Protein AF-A0A963XAC0-F1 (afdb_monomer_lite)

Foldseek 3Di:
DDDDAAAEEAEQAVPDPCSVVQQVLVCVVCVVVVHHYYYHYDDDDPPDDDPVVVVVVSVVQSVLVVCVVVVNQEDEDADALLNQLLQLQVCVVVVHDLVSLLGDDQWDDDSRHIYGYPHHHPDPVNVVVVCVVVVHDHDDDPVCCDPVDSSVVSSVVQVVCVVVVSHSVSSSVSSNVSNVVVVVLVVVLVVQCVVAWDADPLATHGHVVSLVPDDPSSNVVNVVVRVVSSD

Structure (mmCIF, N/CA/C/O backbone):
data_AF-A0A963XAC0-F1
#
_entry.id   AF-A0A963XAC0-F1
#
loop_
_atom_site.group_PDB
_atom_site.id
_atom_site.type_symbol
_atom_site.label_atom_id
_atom_site.label_alt_id
_atom_site.label_comp_id
_atom_site.label_asym_id
_atom_site.label_entity_id
_atom_site.label_seq_id
_atom_site.pdbx_PDB_ins_code
_atom_site.Cartn_x
_atom_site.Cartn_y
_atom_site.Cartn_z
_atom_site.occupancy
_atom_site.B_iso_or_equiv
_atom_site.auth_seq_id
_atom_site.auth_comp_id
_atom_site.auth_asym_id
_atom_site.auth_atom_id
_atom_site.pdbx_PDB_model_num
ATOM 1 N N . THR A 1 1 ? -28.282 -13.600 0.048 1.00 46.09 1 THR A N 1
ATOM 2 C CA . THR A 1 1 ? -27.147 -13.158 0.885 1.00 46.09 1 THR A CA 1
ATOM 3 C C . THR A 1 1 ? -26.056 -14.203 0.761 1.00 46.09 1 THR A C 1
ATOM 5 O O . THR A 1 1 ? -26.216 -15.288 1.287 1.00 46.09 1 THR A O 1
ATOM 8 N N . GLY A 1 2 ? -25.030 -13.949 -0.051 1.00 63.09 2 GLY A N 1
ATOM 9 C CA . GLY A 1 2 ? -24.007 -14.949 -0.410 1.00 63.09 2 GLY A CA 1
ATOM 10 C C . GLY A 1 2 ? -22.614 -14.334 -0.510 1.00 63.09 2 GLY A C 1
ATOM 11 O O . GLY A 1 2 ? -21.857 -14.662 -1.416 1.00 63.09 2 GLY A O 1
ATOM 12 N N . GLY A 1 3 ? -22.335 -13.352 0.352 1.00 78.31 3 GLY A N 1
ATOM 13 C CA . GLY A 1 3 ? -20.995 -12.785 0.475 1.00 78.31 3 GLY A CA 1
ATOM 14 C C . GLY A 1 3 ? -20.059 -13.746 1.214 1.00 78.31 3 GLY A C 1
ATOM 15 O O . GLY A 1 3 ? -20.545 -14.677 1.854 1.00 78.31 3 GLY A O 1
ATOM 16 N N . PRO A 1 4 ? -18.738 -13.531 1.127 1.00 84.38 4 PRO A N 1
ATOM 17 C CA . PRO A 1 4 ? -17.777 -14.318 1.889 1.00 84.38 4 PRO A CA 1
ATOM 18 C C . PRO A 1 4 ? -17.989 -14.127 3.394 1.00 84.38 4 PRO A C 1
ATOM 20 O O . PRO A 1 4 ? -18.385 -13.042 3.833 1.00 84.38 4 PRO A O 1
ATOM 23 N N . ASP A 1 5 ? -17.670 -15.159 4.173 1.00 91.19 5 ASP A N 1
ATOM 24 C CA . ASP A 1 5 ? -17.606 -15.047 5.628 1.00 91.19 5 ASP A CA 1
ATOM 25 C C . ASP A 1 5 ? -16.562 -13.998 6.026 1.00 91.19 5 ASP A C 1
ATOM 27 O O . ASP A 1 5 ? -15.475 -13.911 5.446 1.00 91.19 5 ASP A O 1
ATOM 31 N N . LEU A 1 6 ? -16.908 -13.170 7.012 1.00 94.75 6 LEU A N 1
ATOM 32 C CA . LEU A 1 6 ? -16.061 -12.078 7.474 1.00 94.75 6 LEU A CA 1
ATOM 33 C C . LEU A 1 6 ? -15.467 -12.405 8.841 1.00 94.75 6 LEU A C 1
ATOM 35 O O . LEU A 1 6 ? -16.174 -12.790 9.771 1.00 94.75 6 LEU A O 1
ATOM 39 N N . ALA A 1 7 ? -14.168 -12.154 8.963 1.00 96.75 7 ALA A N 1
ATOM 40 C CA . ALA A 1 7 ? -13.436 -12.158 10.218 1.00 96.75 7 ALA A CA 1
ATOM 41 C C . ALA A 1 7 ? -12.591 -10.882 10.308 1.00 96.75 7 ALA A C 1
ATOM 43 O O . ALA A 1 7 ? -12.123 -10.354 9.295 1.00 96.75 7 ALA A O 1
ATOM 44 N N . ALA A 1 8 ? -12.396 -10.382 11.522 1.00 97.50 8 ALA A N 1
ATOM 45 C CA . ALA A 1 8 ? -11.636 -9.176 11.802 1.00 97.50 8 ALA A CA 1
ATOM 46 C C . ALA A 1 8 ? -10.456 -9.477 12.732 1.00 97.50 8 ALA A C 1
ATOM 48 O O . ALA A 1 8 ? -10.537 -10.320 13.624 1.00 97.50 8 ALA A O 1
ATOM 49 N N . VAL A 1 9 ? -9.363 -8.741 12.553 1.00 97.56 9 VAL A N 1
ATOM 50 C CA . VAL A 1 9 ? -8.180 -8.844 13.407 1.00 97.56 9 VAL A CA 1
ATOM 51 C C . VAL A 1 9 ? -7.703 -7.459 13.816 1.00 97.56 9 VAL A C 1
ATOM 53 O O . VAL A 1 9 ? -7.612 -6.552 12.987 1.00 97.56 9 VAL A O 1
ATOM 56 N N . THR A 1 10 ? -7.377 -7.302 15.095 1.00 96.44 10 THR A N 1
ATOM 57 C CA . THR A 1 10 ? -6.666 -6.131 15.617 1.00 96.44 10 THR A CA 1
ATOM 58 C C . THR A 1 10 ? -5.277 -6.561 16.053 1.00 96.44 10 THR A C 1
ATOM 60 O O . THR A 1 10 ? -5.136 -7.527 16.796 1.00 96.44 10 THR A O 1
ATOM 63 N N . VAL A 1 11 ? -4.251 -5.835 15.608 1.00 94.62 11 VAL A N 1
ATOM 64 C CA . VAL A 1 11 ? -2.894 -6.003 16.134 1.00 94.62 11 VAL A CA 1
ATOM 65 C C . VAL A 1 11 ? -2.674 -4.977 17.234 1.00 94.62 11 VAL A C 1
ATOM 67 O O . VAL A 1 11 ? -2.730 -3.780 16.961 1.00 94.62 11 VAL A O 1
ATOM 70 N N . ASP A 1 12 ? -2.437 -5.453 18.451 1.00 92.62 12 ASP A N 1
ATOM 71 C CA . ASP A 1 12 ? -2.027 -4.631 19.585 1.00 92.62 12 ASP A CA 1
ATOM 72 C C . ASP A 1 12 ? -0.499 -4.650 19.688 1.00 92.62 12 ASP A C 1
ATOM 74 O O . ASP A 1 12 ? 0.103 -5.672 20.023 1.00 92.62 12 ASP A O 1
ATOM 78 N N . HIS A 1 13 ? 0.134 -3.521 19.368 1.00 88.69 13 HIS A N 1
ATOM 79 C CA . HIS A 1 13 ? 1.587 -3.376 19.444 1.00 88.69 13 HIS A CA 1
ATOM 80 C C . HIS A 1 13 ? 2.114 -3.203 20.873 1.00 88.69 13 HIS A C 1
ATOM 82 O O . HIS A 1 13 ? 3.326 -3.209 21.058 1.00 88.69 13 HIS A O 1
ATOM 88 N N . GLY A 1 14 ? 1.245 -2.987 21.867 1.00 86.12 14 GLY A N 1
ATOM 89 C CA . GLY A 1 14 ? 1.648 -2.757 23.257 1.00 86.12 14 GLY A CA 1
ATOM 90 C C . GLY A 1 14 ? 2.432 -1.459 23.491 1.00 86.12 14 GLY A C 1
ATOM 91 O O . GLY A 1 14 ? 3.020 -1.289 24.554 1.00 86.12 14 GLY A O 1
ATOM 92 N N . LEU A 1 15 ? 2.460 -0.546 22.511 1.00 82.69 15 LEU A N 1
ATOM 93 C CA . LEU A 1 15 ? 3.249 0.694 22.562 1.00 82.69 15 LEU A CA 1
ATOM 94 C C . LEU A 1 15 ? 2.546 1.835 23.305 1.00 82.69 15 LEU A C 1
ATOM 96 O O . LEU A 1 15 ? 3.200 2.792 23.710 1.00 82.69 15 LEU A O 1
ATOM 100 N N . ARG A 1 16 ? 1.219 1.756 23.458 1.00 84.12 16 ARG A N 1
ATOM 101 C CA . ARG A 1 16 ? 0.400 2.762 24.143 1.00 84.12 16 ARG A CA 1
ATOM 102 C C . ARG A 1 16 ? -0.469 2.091 25.208 1.00 84.12 16 ARG A C 1
ATOM 104 O O . ARG A 1 16 ? -1.029 1.029 24.924 1.00 84.12 16 ARG A O 1
ATOM 111 N N . PRO A 1 17 ? -0.637 2.693 26.398 1.00 81.25 17 PRO A N 1
ATOM 112 C CA . PRO A 1 17 ? -1.507 2.136 27.433 1.00 81.25 17 PRO A CA 1
ATOM 113 C C . PRO A 1 17 ? -2.975 2.034 26.979 1.0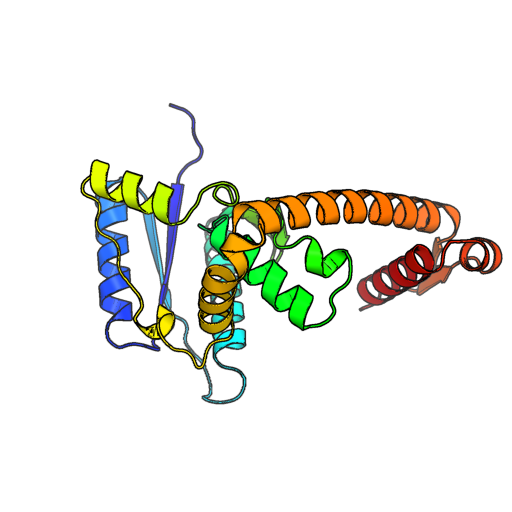0 81.25 17 PRO A C 1
ATOM 115 O O . PRO A 1 17 ? -3.691 1.127 27.403 1.00 81.25 17 PRO A O 1
ATOM 118 N N . GLU A 1 18 ? -3.421 2.906 26.071 1.00 85.50 18 GLU A N 1
ATOM 119 C CA . GLU A 1 18 ? -4.786 2.920 25.534 1.00 85.50 18 GLU A CA 1
ATOM 120 C C . GLU A 1 18 ? -5.049 1.816 24.496 1.00 85.50 18 GLU A C 1
ATOM 122 O O . GLU A 1 18 ? -6.207 1.449 24.281 1.00 85.50 18 GLU A O 1
ATOM 127 N N . ALA A 1 19 ? -4.003 1.244 23.880 1.00 85.69 19 ALA A N 1
ATOM 128 C CA . ALA A 1 19 ? -4.123 0.319 22.746 1.00 85.69 19 ALA A CA 1
ATOM 129 C C . ALA A 1 19 ? -4.980 -0.915 23.075 1.00 85.69 19 ALA A C 1
ATOM 131 O O . ALA A 1 19 ? -5.851 -1.312 22.296 1.00 85.69 19 ALA A O 1
ATOM 132 N N . ALA A 1 20 ? -4.814 -1.467 24.279 1.00 87.25 20 ALA A N 1
ATOM 133 C CA . ALA A 1 20 ? -5.610 -2.599 24.740 1.00 87.25 20 ALA A CA 1
ATOM 134 C C . ALA A 1 20 ? -7.101 -2.239 24.899 1.00 87.25 20 ALA A C 1
ATOM 136 O O . ALA A 1 20 ? -7.976 -3.080 24.684 1.00 87.25 20 ALA A O 1
ATOM 137 N N . GLY A 1 21 ? -7.406 -0.996 25.289 1.00 89.06 21 GLY A N 1
ATOM 138 C CA . GLY A 1 21 ? -8.774 -0.479 25.363 1.00 89.06 21 GLY A CA 1
ATOM 139 C C . GLY A 1 21 ? -9.399 -0.329 23.978 1.00 89.06 21 GLY A C 1
ATOM 140 O O . GLY A 1 21 ? -10.493 -0.841 23.747 1.00 89.06 21 GLY A O 1
ATOM 141 N N . GLU A 1 22 ? -8.667 0.281 23.044 1.00 90.88 22 GLU A N 1
ATOM 142 C CA . GLU A 1 22 ? -9.084 0.444 21.645 1.00 90.88 22 GLU A CA 1
ATOM 143 C C . GLU A 1 22 ? -9.375 -0.917 20.985 1.00 90.88 22 GLU A C 1
ATOM 145 O O . GLU A 1 22 ? -10.420 -1.097 20.355 1.00 90.88 22 GLU A O 1
ATOM 150 N N . ALA A 1 23 ? -8.514 -1.919 21.199 1.00 91.69 23 ALA A N 1
ATOM 151 C CA . ALA A 1 23 ? -8.710 -3.269 20.671 1.00 91.69 23 ALA A CA 1
ATOM 152 C C . ALA A 1 23 ? -9.985 -3.945 21.211 1.00 91.69 23 ALA A C 1
ATOM 154 O O . ALA A 1 23 ? -10.709 -4.595 20.451 1.00 91.69 23 ALA A O 1
ATOM 155 N N . ARG A 1 24 ? -10.308 -3.751 22.499 1.00 91.69 24 ARG A N 1
ATOM 156 C CA . ARG A 1 24 ? -11.562 -4.248 23.097 1.00 91.69 24 ARG A CA 1
ATOM 157 C C . ARG A 1 24 ? -12.795 -3.540 22.535 1.00 91.69 24 ARG A C 1
ATOM 159 O O . ARG A 1 24 ? -13.814 -4.193 22.315 1.00 91.69 24 ARG A O 1
ATOM 166 N N . SER A 1 25 ? -12.716 -2.239 22.263 1.00 92.38 25 SER A N 1
ATOM 167 C CA . SER A 1 25 ? -13.809 -1.501 21.615 1.00 92.38 25 SER A CA 1
ATOM 168 C C . SER A 1 25 ? -14.095 -2.024 20.204 1.00 92.38 25 SER A C 1
ATOM 170 O O . SER A 1 25 ? -15.262 -2.168 19.834 1.00 92.38 25 SER A O 1
ATOM 172 N N . VAL A 1 26 ? -13.057 -2.382 19.438 1.00 94.12 26 VAL A N 1
ATOM 173 C CA . VAL A 1 26 ? -13.220 -3.035 18.127 1.00 94.12 26 VAL A CA 1
ATOM 174 C C . VAL A 1 26 ? -13.870 -4.411 18.275 1.00 94.12 26 VAL A C 1
ATOM 176 O O . VAL A 1 26 ? -14.819 -4.704 17.551 1.00 94.12 26 VAL A O 1
ATOM 179 N N . ALA A 1 27 ? -13.441 -5.221 19.248 1.00 94.88 27 ALA A N 1
ATOM 180 C CA . ALA A 1 27 ? -14.052 -6.525 19.519 1.00 94.88 27 ALA A CA 1
ATOM 181 C C . ALA A 1 27 ? -15.561 -6.408 19.810 1.00 94.88 27 ALA A C 1
ATOM 183 O O . ALA A 1 27 ? -16.369 -7.153 19.253 1.00 94.88 27 ALA A O 1
ATOM 184 N N . ALA A 1 28 ? -15.960 -5.423 20.624 1.00 94.62 28 ALA A N 1
ATOM 185 C CA . ALA A 1 28 ? -17.365 -5.154 20.929 1.00 94.62 28 ALA A CA 1
ATOM 186 C C . ALA A 1 28 ? -18.169 -4.705 19.692 1.00 94.62 28 ALA A C 1
ATOM 188 O O . ALA A 1 28 ? -19.328 -5.097 19.525 1.00 94.62 28 ALA A O 1
ATOM 189 N N . LEU A 1 29 ? -17.567 -3.908 18.801 1.00 94.50 29 LEU A N 1
ATOM 190 C CA . LEU A 1 29 ? -18.187 -3.525 17.530 1.00 94.50 29 LEU A CA 1
ATOM 191 C C . LEU A 1 29 ? -18.368 -4.737 16.604 1.00 94.50 29 LEU A C 1
ATOM 193 O O . LEU A 1 29 ? -19.451 -4.916 16.051 1.00 94.50 29 LEU A O 1
ATOM 197 N N . CYS A 1 30 ? -17.348 -5.585 16.463 1.00 95.81 30 CYS A N 1
ATOM 198 C CA . CYS A 1 30 ? -17.422 -6.811 15.667 1.00 95.81 30 CYS A CA 1
ATOM 199 C C . CYS A 1 30 ? -18.514 -7.759 16.182 1.00 95.81 30 CYS A C 1
ATOM 201 O O . CYS A 1 30 ? -19.327 -8.227 15.386 1.00 95.81 30 CYS A O 1
ATOM 203 N N . ALA A 1 31 ? -18.616 -7.948 17.503 1.00 95.56 31 ALA A N 1
ATOM 204 C CA . ALA A 1 31 ? -19.670 -8.756 18.117 1.00 95.56 31 ALA A CA 1
ATOM 205 C C . ALA A 1 31 ? -21.079 -8.236 17.777 1.00 95.56 31 ALA A C 1
ATOM 207 O O . ALA A 1 31 ? -21.948 -9.013 17.386 1.00 95.56 31 ALA A O 1
ATOM 208 N N . ARG A 1 32 ? -21.296 -6.914 17.835 1.00 94.25 32 ARG A N 1
ATOM 209 C CA . ARG A 1 32 ? -22.566 -6.282 17.421 1.00 94.25 32 ARG A CA 1
ATOM 210 C C . ARG A 1 32 ? -22.895 -6.478 15.940 1.00 94.25 32 ARG A C 1
ATOM 212 O O . ARG A 1 32 ? -24.065 -6.441 15.576 1.00 94.25 32 ARG A O 1
ATOM 219 N N . LEU A 1 33 ? -21.879 -6.624 15.093 1.00 93.31 33 LEU A N 1
ATOM 220 C CA . LEU A 1 33 ? -22.022 -6.831 13.651 1.00 93.31 33 LEU A CA 1
ATOM 221 C C . LEU A 1 33 ? -22.085 -8.318 13.263 1.00 93.31 33 LEU A C 1
ATOM 223 O O . LEU A 1 33 ? -22.224 -8.615 12.080 1.00 93.31 33 LEU A O 1
ATOM 227 N N . GLY A 1 34 ? -21.975 -9.242 14.225 1.00 95.06 34 GLY A N 1
ATOM 228 C CA . GLY A 1 34 ? -21.922 -10.680 13.954 1.00 95.06 34 GLY A CA 1
ATOM 229 C C . GLY A 1 34 ? -20.632 -11.128 13.257 1.00 95.06 34 GLY A C 1
ATOM 230 O O . GLY A 1 34 ? -20.638 -12.133 12.555 1.00 95.06 34 GLY A O 1
ATOM 231 N N . VAL A 1 35 ? -19.537 -10.379 13.419 1.00 96.19 35 VAL A N 1
ATOM 232 C CA . VAL A 1 35 ? -18.228 -10.660 12.810 1.00 96.19 35 VAL A CA 1
ATOM 233 C C . VAL A 1 35 ? -17.292 -11.223 13.876 1.00 96.19 35 VAL A C 1
ATOM 235 O O . VAL A 1 35 ? -17.148 -10.634 14.949 1.00 96.19 35 VAL A O 1
ATOM 238 N N . SER A 1 36 ? -16.632 -12.348 13.589 1.00 95.88 36 SER A N 1
ATOM 239 C CA . SER A 1 36 ? -15.622 -12.906 14.493 1.00 95.88 36 SER A CA 1
ATOM 240 C C . SER A 1 36 ? -14.413 -11.972 14.580 1.00 95.88 36 SER A C 1
ATOM 242 O O . SER A 1 36 ? -14.017 -11.352 13.592 1.00 95.88 36 SER A O 1
ATOM 244 N N . HIS A 1 37 ? -13.825 -11.834 15.770 1.00 97.69 37 HIS A N 1
ATOM 245 C CA . HIS A 1 37 ? -12.699 -10.929 15.996 1.00 97.69 37 HIS A CA 1
ATOM 246 C C . HIS A 1 37 ? -11.575 -11.610 16.770 1.00 97.69 37 HIS A C 1
ATOM 248 O O . HIS A 1 37 ? -11.822 -12.386 17.690 1.00 97.69 37 HIS A O 1
ATOM 254 N N . THR A 1 38 ? -10.334 -11.322 16.390 1.00 97.69 38 THR A N 1
ATOM 255 C CA . THR A 1 38 ? -9.133 -11.785 17.089 1.00 97.69 38 THR A CA 1
ATOM 256 C C . THR A 1 38 ? -8.224 -10.605 17.401 1.00 97.69 38 THR A C 1
ATOM 258 O O . THR A 1 38 ? -7.994 -9.740 16.557 1.00 97.69 38 THR A O 1
ATOM 261 N N . ILE A 1 39 ? -7.666 -10.580 18.610 1.00 96.75 39 ILE A N 1
ATOM 262 C CA . ILE A 1 39 ? -6.609 -9.638 18.981 1.00 96.75 39 ILE A CA 1
ATOM 263 C C . ILE A 1 39 ? -5.282 -10.391 18.934 1.00 96.75 39 ILE A C 1
ATOM 265 O O . ILE A 1 39 ? -5.084 -11.349 19.678 1.00 96.75 39 ILE A O 1
ATOM 269 N N . CYS A 1 40 ? -4.375 -9.957 18.065 1.00 95.38 40 CYS A N 1
ATOM 270 C CA . CYS A 1 40 ? -3.007 -10.453 18.004 1.00 95.38 40 CYS A CA 1
ATOM 271 C C . CYS A 1 40 ? -2.091 -9.457 18.706 1.00 95.38 40 CYS A C 1
ATOM 273 O O . CYS A 1 40 ? -2.025 -8.293 18.311 1.00 95.38 40 CYS A O 1
ATOM 275 N N . ARG A 1 41 ? -1.364 -9.904 19.726 1.00 92.94 41 ARG A N 1
ATOM 276 C CA . ARG A 1 41 ? -0.400 -9.061 20.427 1.00 92.94 41 ARG A CA 1
ATOM 277 C C . ARG A 1 41 ? 0.966 -9.159 19.757 1.00 92.94 41 ARG A C 1
ATOM 279 O O . ARG A 1 41 ? 1.387 -10.245 19.360 1.00 92.94 41 ARG A O 1
ATOM 286 N N . TRP A 1 42 ? 1.640 -8.026 19.602 1.00 91.62 42 TRP A N 1
ATOM 287 C CA . TRP A 1 42 ? 3.050 -8.020 19.246 1.00 91.62 42 TRP A CA 1
ATOM 288 C C . TRP A 1 42 ? 3.889 -8.110 20.513 1.00 91.62 42 TRP A C 1
ATOM 290 O O . TRP A 1 42 ? 3.979 -7.156 21.281 1.00 91.62 42 TRP A O 1
ATOM 300 N N . ASP A 1 43 ? 4.514 -9.265 20.693 1.00 84.38 43 ASP A N 1
ATOM 301 C CA . ASP A 1 43 ? 5.509 -9.490 21.729 1.00 84.38 43 ASP A CA 1
ATOM 302 C C . ASP A 1 43 ? 6.904 -9.527 21.077 1.00 84.38 43 ASP A C 1
ATOM 304 O O . ASP A 1 43 ? 7.064 -10.019 19.956 1.00 84.38 43 ASP A O 1
ATOM 308 N N . GLY A 1 44 ? 7.922 -8.998 21.763 1.00 72.06 44 GLY A N 1
ATOM 309 C CA . GLY A 1 44 ? 9.322 -9.194 21.363 1.00 72.06 44 GLY A CA 1
ATOM 310 C C . GLY A 1 44 ? 9.989 -8.069 20.568 1.00 72.06 44 GLY A C 1
ATOM 311 O O . GLY A 1 44 ? 10.903 -8.351 19.797 1.00 72.06 44 GLY A O 1
ATOM 312 N N . TRP A 1 45 ? 9.593 -6.803 20.748 1.00 80.88 45 TRP A N 1
ATOM 313 C CA . TRP A 1 45 ? 10.499 -5.708 20.379 1.00 80.88 45 TRP A CA 1
ATOM 314 C C . TRP A 1 45 ? 11.620 -5.595 21.420 1.00 80.88 45 TRP A C 1
ATOM 316 O O . TRP A 1 45 ? 11.347 -5.454 22.610 1.00 80.88 45 TRP A O 1
ATOM 326 N N . ASP A 1 46 ? 12.874 -5.652 20.973 1.00 80.00 46 ASP A N 1
ATOM 327 C CA . ASP A 1 46 ? 14.068 -5.612 21.832 1.00 80.00 46 ASP A CA 1
ATOM 328 C C . ASP A 1 46 ? 14.516 -4.186 22.209 1.00 80.00 46 ASP A C 1
ATOM 330 O O . ASP A 1 46 ? 15.547 -4.000 22.854 1.00 80.00 46 ASP A O 1
ATOM 334 N N . GLY A 1 47 ? 13.745 -3.169 21.810 1.00 79.19 47 GLY A N 1
ATOM 335 C CA . GLY A 1 47 ? 14.056 -1.761 22.052 1.00 79.19 47 GLY A CA 1
ATOM 336 C C . GLY A 1 47 ? 15.045 -1.150 21.055 1.00 79.19 47 GLY A C 1
ATOM 337 O O . GLY A 1 47 ? 15.352 0.038 21.156 1.00 79.19 47 GLY A O 1
ATOM 338 N N . THR A 1 48 ? 15.542 -1.914 20.080 1.00 80.69 48 THR A N 1
ATOM 339 C CA . THR A 1 48 ? 16.540 -1.448 19.110 1.00 80.69 48 THR A CA 1
ATOM 340 C C . THR A 1 48 ? 15.932 -1.228 17.725 1.00 80.69 48 THR A C 1
ATOM 342 O O . THR A 1 48 ? 14.853 -1.729 17.414 1.00 80.69 48 THR A O 1
ATOM 345 N N . GLY A 1 49 ? 16.610 -0.454 16.870 1.00 83.31 49 GLY A N 1
ATOM 346 C CA . GLY A 1 49 ? 16.250 -0.267 15.460 1.00 83.31 49 GLY A CA 1
ATOM 347 C C . GLY A 1 49 ? 15.089 0.700 15.181 1.00 83.31 49 GLY A C 1
ATOM 348 O O . GLY A 1 49 ? 14.624 1.448 16.036 1.00 83.31 49 GLY A O 1
ATOM 349 N N . ASN A 1 50 ? 14.622 0.707 13.927 1.00 85.56 50 ASN A N 1
ATOM 350 C CA . ASN A 1 50 ? 13.532 1.581 13.482 1.00 85.56 50 ASN A CA 1
ATOM 351 C C . ASN A 1 50 ? 12.178 1.002 13.923 1.00 85.56 50 ASN A C 1
ATOM 353 O O . ASN A 1 50 ? 11.610 0.147 13.237 1.00 85.56 50 ASN A O 1
ATOM 357 N N . LEU A 1 51 ? 11.685 1.458 15.078 1.00 86.50 51 LEU A N 1
ATOM 358 C CA . LEU A 1 51 ? 10.423 1.006 15.670 1.00 86.50 51 LEU A CA 1
ATOM 359 C C . LEU A 1 51 ? 9.240 1.062 14.676 1.00 86.50 51 LEU A C 1
ATOM 361 O O . LEU A 1 51 ? 8.560 0.047 14.534 1.00 86.50 51 LEU A O 1
ATOM 365 N N . PRO A 1 52 ? 9.004 2.155 13.921 1.00 84.25 52 PRO A N 1
ATOM 366 C CA . PRO A 1 52 ? 7.935 2.192 12.920 1.00 84.25 52 PRO A CA 1
ATOM 367 C C . PRO A 1 52 ? 8.020 1.104 11.841 1.00 84.25 52 PRO A C 1
ATOM 369 O O . PRO A 1 52 ? 7.001 0.494 11.499 1.00 84.25 52 PRO A O 1
ATOM 372 N N . ASP A 1 53 ? 9.211 0.830 11.295 1.00 85.56 53 ASP A N 1
ATOM 373 C CA . ASP A 1 53 ? 9.368 -0.237 10.297 1.00 85.56 53 ASP A CA 1
ATOM 374 C C . ASP A 1 53 ? 9.151 -1.624 10.917 1.00 85.56 53 ASP A C 1
ATOM 376 O O . ASP A 1 53 ? 8.478 -2.470 10.321 1.00 85.56 53 ASP A O 1
ATOM 380 N N . GLN A 1 54 ? 9.646 -1.842 12.137 1.00 89.38 54 GLN A N 1
ATOM 381 C CA . GLN A 1 54 ? 9.454 -3.097 12.864 1.00 89.38 54 GLN A CA 1
ATOM 382 C C . GLN A 1 54 ? 7.992 -3.344 13.224 1.00 89.38 54 GLN A C 1
ATOM 384 O O . GLN A 1 54 ? 7.461 -4.399 12.885 1.00 89.38 54 GLN A O 1
ATOM 389 N N . ALA A 1 55 ? 7.300 -2.354 13.789 1.00 88.94 55 ALA A N 1
ATOM 390 C CA . ALA A 1 55 ? 5.873 -2.426 14.087 1.00 88.94 55 ALA A CA 1
ATOM 391 C C . ALA A 1 55 ? 5.048 -2.716 12.820 1.00 88.94 55 ALA A C 1
ATOM 393 O O . ALA A 1 55 ? 4.094 -3.505 12.836 1.00 88.94 55 ALA A O 1
ATOM 394 N N . ARG A 1 56 ? 5.438 -2.129 11.678 1.00 89.69 56 ARG A N 1
ATOM 395 C CA . ARG A 1 56 ? 4.810 -2.396 10.378 1.00 89.69 56 ARG A CA 1
ATOM 396 C C . ARG A 1 56 ? 5.015 -3.843 9.925 1.00 89.69 56 ARG A C 1
ATOM 398 O O . ARG A 1 56 ? 4.051 -4.442 9.441 1.00 89.69 56 ARG A O 1
ATOM 405 N N . ARG A 1 57 ? 6.230 -4.390 10.044 1.00 91.38 57 ARG A N 1
ATOM 406 C CA . ARG A 1 57 ? 6.548 -5.789 9.694 1.00 91.38 57 ARG A CA 1
ATOM 407 C C . ARG A 1 57 ? 5.850 -6.771 10.627 1.00 91.38 57 ARG A C 1
ATOM 409 O O . ARG A 1 57 ? 5.182 -7.677 10.140 1.00 91.38 57 ARG A O 1
ATOM 416 N N . ALA A 1 58 ? 5.921 -6.535 11.934 1.00 93.00 58 ALA A N 1
ATOM 417 C CA . ALA A 1 58 ? 5.242 -7.326 12.951 1.00 93.00 58 ALA A CA 1
ATOM 418 C C . ALA A 1 58 ? 3.739 -7.411 12.680 1.00 93.00 58 ALA A C 1
ATOM 420 O O . ALA A 1 58 ? 3.190 -8.505 12.608 1.00 93.00 58 ALA A O 1
ATOM 421 N N . ARG A 1 59 ? 3.087 -6.275 12.392 1.00 94.62 59 ARG A N 1
ATOM 422 C CA . ARG A 1 59 ? 1.668 -6.250 12.010 1.00 94.62 59 ARG A CA 1
ATOM 423 C C . ARG A 1 59 ? 1.374 -7.128 10.793 1.00 94.62 59 ARG A C 1
ATOM 425 O O . ARG A 1 59 ? 0.394 -7.861 10.805 1.00 94.62 59 ARG A O 1
ATOM 432 N N . GLN A 1 60 ? 2.189 -7.043 9.740 1.00 94.88 60 GLN A N 1
ATOM 433 C CA . GLN A 1 60 ? 1.981 -7.844 8.527 1.00 94.88 60 GLN A CA 1
ATOM 434 C C . GLN A 1 60 ? 2.150 -9.341 8.802 1.00 94.88 60 GLN A C 1
ATOM 436 O O . GLN A 1 60 ? 1.319 -10.126 8.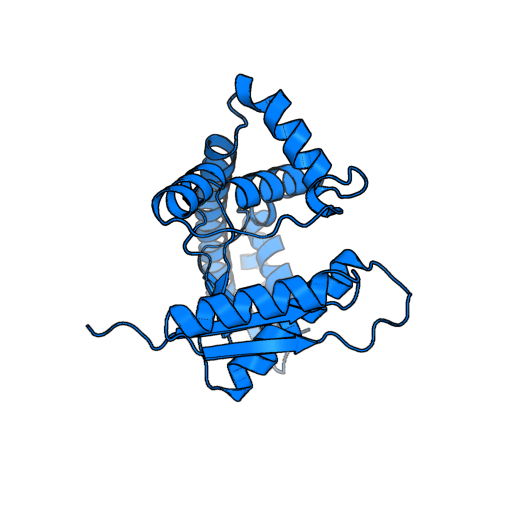354 1.00 94.88 60 GLN A O 1
ATOM 441 N N . ASN A 1 61 ? 3.169 -9.718 9.574 1.00 95.69 61 ASN A N 1
ATOM 442 C CA . ASN A 1 61 ? 3.438 -11.109 9.930 1.00 95.69 61 ASN A CA 1
ATOM 443 C C . ASN A 1 61 ? 2.359 -11.692 10.851 1.00 95.69 61 ASN A C 1
ATOM 445 O O . ASN A 1 61 ? 1.892 -12.796 10.599 1.00 95.69 61 ASN A O 1
ATOM 449 N N . LEU A 1 62 ? 1.919 -10.947 11.870 1.00 96.94 62 LEU A N 1
ATOM 450 C CA . LEU A 1 62 ? 0.852 -11.378 12.779 1.00 96.94 62 LEU A CA 1
ATOM 451 C C . LEU A 1 62 ? -0.468 -11.589 12.035 1.00 96.94 62 LEU A C 1
ATOM 453 O O . LEU A 1 62 ? -1.111 -12.620 12.206 1.00 96.94 62 LEU A O 1
ATOM 457 N N . ILE A 1 63 ? -0.843 -10.649 11.161 1.00 97.69 63 ILE A N 1
ATOM 458 C CA . ILE A 1 63 ? -2.050 -10.774 10.336 1.00 97.69 63 ILE A CA 1
ATOM 459 C C . ILE A 1 63 ? -1.935 -11.958 9.369 1.00 97.69 63 ILE A C 1
ATOM 461 O O . ILE A 1 63 ? -2.899 -12.700 9.216 1.00 97.69 63 ILE A O 1
ATOM 465 N N . ALA A 1 64 ? -0.780 -12.154 8.726 1.00 97.25 64 ALA A N 1
ATOM 466 C CA . ALA A 1 64 ? -0.576 -13.277 7.813 1.00 97.25 64 ALA A CA 1
ATOM 467 C C . ALA A 1 64 ? -0.624 -14.630 8.541 1.00 97.25 64 ALA A C 1
ATOM 469 O O . ALA A 1 64 ? -1.275 -15.554 8.063 1.00 97.25 64 ALA A O 1
ATOM 470 N N . GLY A 1 65 ? 0.002 -14.735 9.718 1.00 97.25 65 GLY A N 1
ATOM 471 C CA . GLY A 1 65 ? -0.053 -15.934 10.556 1.00 97.25 65 GLY A CA 1
ATOM 472 C C . GLY A 1 65 ? -1.472 -16.243 11.034 1.00 97.25 65 GLY A C 1
ATOM 473 O O . GLY A 1 65 ? -1.923 -17.380 10.920 1.00 97.25 65 GLY A O 1
ATOM 474 N N . TRP A 1 66 ? -2.207 -15.222 11.487 1.00 97.75 66 TRP A N 1
ATOM 475 C CA . TRP A 1 66 ? -3.623 -15.339 11.844 1.00 97.75 66 TRP A CA 1
ATOM 476 C C . TRP A 1 66 ? -4.480 -15.809 10.662 1.00 97.75 66 TRP A C 1
ATOM 478 O O . TRP A 1 66 ? -5.237 -16.768 10.794 1.00 97.75 66 TRP A O 1
ATOM 488 N N . ALA A 1 67 ? -4.319 -15.182 9.493 1.00 97.25 67 ALA A N 1
ATOM 489 C CA . ALA A 1 67 ? -5.057 -15.544 8.289 1.00 97.25 67 ALA A CA 1
ATOM 490 C C . ALA A 1 67 ? -4.758 -16.990 7.864 1.00 97.25 67 ALA A C 1
ATOM 492 O O . ALA A 1 67 ? -5.683 -17.764 7.625 1.00 97.25 67 ALA A O 1
ATOM 493 N N . SER A 1 68 ? -3.481 -17.384 7.855 1.00 96.50 68 SER A N 1
ATOM 494 C CA . SER A 1 68 ? -3.062 -18.751 7.536 1.00 96.50 68 SER A CA 1
ATOM 495 C C . SER A 1 68 ? -3.641 -19.779 8.510 1.00 96.50 68 SER A C 1
ATOM 497 O O . SER A 1 68 ? -4.094 -20.830 8.067 1.00 96.50 68 SER A O 1
ATOM 499 N N . GLY A 1 69 ? -3.652 -19.489 9.815 1.00 96.56 69 GLY A N 1
ATOM 500 C CA . GLY A 1 69 ? -4.200 -20.390 10.836 1.00 96.56 69 GLY A CA 1
ATOM 501 C C . GLY A 1 69 ? -5.705 -20.639 10.699 1.00 96.56 69 GLY A C 1
ATOM 502 O O . GLY A 1 69 ? -6.195 -21.671 11.148 1.00 96.56 69 GLY A O 1
ATOM 503 N N . LEU A 1 70 ? -6.428 -19.724 10.047 1.00 95.69 70 LEU A N 1
ATOM 504 C CA . LEU A 1 70 ? -7.865 -19.823 9.781 1.00 95.69 70 LEU A CA 1
ATOM 505 C C . LEU A 1 70 ? -8.199 -20.205 8.328 1.00 95.69 70 LEU A C 1
ATOM 507 O O . LEU A 1 70 ? -9.371 -20.241 7.965 1.00 95.69 70 LEU A O 1
ATOM 511 N N . GLY A 1 71 ? -7.197 -20.459 7.478 1.00 95.19 71 GLY A N 1
ATOM 512 C CA . GLY A 1 71 ? -7.413 -20.734 6.052 1.00 95.19 71 GLY A CA 1
ATOM 513 C C . GLY A 1 71 ? -7.950 -19.536 5.252 1.00 95.19 71 GLY A C 1
ATOM 514 O O . GLY A 1 71 ? -8.565 -19.715 4.202 1.00 95.19 71 GLY A O 1
ATOM 515 N N . ILE A 1 72 ? -7.738 -18.307 5.731 1.00 96.12 72 ILE A N 1
ATOM 516 C CA . ILE A 1 72 ? -8.187 -17.073 5.077 1.00 96.12 72 ILE A CA 1
ATOM 517 C C . ILE A 1 72 ? -7.215 -16.709 3.948 1.00 96.12 72 ILE A C 1
ATOM 519 O O . ILE A 1 72 ? -6.057 -16.371 4.187 1.00 96.12 72 ILE A O 1
ATOM 523 N N . GLY A 1 73 ? -7.704 -16.718 2.705 1.00 95.25 73 GLY A N 1
ATOM 524 C CA . GLY A 1 73 ? -6.889 -16.405 1.524 1.00 95.25 73 GLY A CA 1
ATOM 525 C C . GLY A 1 73 ? -6.670 -14.910 1.253 1.00 95.25 73 GLY A C 1
ATOM 526 O O . GLY A 1 73 ? -5.750 -14.553 0.516 1.00 95.25 73 GLY A O 1
ATOM 527 N N . ALA A 1 74 ? -7.492 -14.023 1.828 1.00 96.88 74 ALA A N 1
ATOM 528 C CA . ALA A 1 74 ? -7.440 -12.589 1.545 1.00 96.88 74 ALA A CA 1
ATOM 529 C C . ALA A 1 74 ? -7.712 -11.714 2.776 1.00 96.88 74 ALA A C 1
ATOM 531 O O . ALA A 1 74 ? -8.618 -11.980 3.560 1.00 96.88 74 ALA A O 1
ATOM 532 N N . VAL A 1 75 ? -6.966 -10.615 2.892 1.00 97.62 75 VAL A N 1
ATOM 533 C CA . VAL A 1 75 ? -7.108 -9.607 3.948 1.00 97.62 75 VAL A CA 1
ATOM 534 C C . VAL A 1 75 ? -7.332 -8.235 3.326 1.00 97.62 75 VAL A C 1
ATOM 536 O O . VAL A 1 75 ? -6.510 -7.750 2.546 1.00 97.62 75 VAL A O 1
ATOM 539 N N . ALA A 1 76 ? -8.422 -7.571 3.709 1.00 97.56 76 ALA A N 1
ATOM 540 C CA . ALA A 1 76 ? -8.709 -6.199 3.306 1.00 97.56 76 ALA A CA 1
ATOM 541 C C . ALA A 1 76 ? -8.146 -5.187 4.314 1.00 97.56 76 ALA A C 1
ATOM 543 O O . ALA A 1 76 ? -8.384 -5.280 5.515 1.00 97.56 76 ALA A O 1
ATOM 544 N N . LEU A 1 77 ? -7.420 -4.188 3.813 1.00 96.06 77 LEU A N 1
ATOM 545 C CA . LEU A 1 77 ? -6.903 -3.062 4.586 1.00 96.06 77 LEU A CA 1
ATOM 546 C C . LEU A 1 77 ? -7.632 -1.774 4.197 1.00 96.06 77 LEU A C 1
ATOM 548 O O . LEU A 1 77 ? -7.841 -1.502 3.013 1.00 96.06 77 LEU A O 1
ATOM 552 N N . ALA A 1 78 ? -7.933 -0.941 5.190 1.00 94.19 78 ALA A N 1
ATOM 553 C CA . ALA A 1 78 ? -8.658 0.317 5.021 1.00 94.19 78 ALA A CA 1
ATOM 554 C C . ALA A 1 78 ? -7.771 1.484 4.532 1.00 94.19 78 ALA A C 1
ATOM 556 O O . ALA A 1 78 ? -7.895 2.603 5.015 1.00 94.19 78 ALA A O 1
ATOM 557 N N . HIS A 1 79 ? -6.851 1.22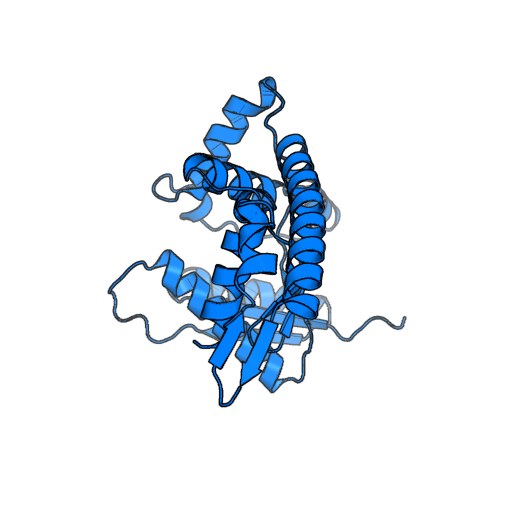9 3.593 1.00 95.62 79 HIS A N 1
ATOM 558 C CA . HIS A 1 79 ? -6.071 2.304 2.972 1.00 95.62 79 HIS A CA 1
ATOM 559 C C . HIS A 1 79 ? -6.956 3.141 2.047 1.00 95.62 79 HIS A C 1
ATOM 561 O O . HIS A 1 79 ? -7.686 2.584 1.225 1.00 95.62 79 HIS A O 1
ATOM 567 N N . THR A 1 80 ? -6.827 4.457 2.163 1.00 95.75 80 THR A N 1
ATOM 568 C CA . THR A 1 80 ? -7.646 5.468 1.483 1.00 95.75 80 THR A CA 1
ATOM 569 C C . THR A 1 80 ? -6.906 6.158 0.337 1.00 95.75 80 THR A C 1
ATOM 571 O O . THR A 1 80 ? -5.700 5.967 0.141 1.00 95.75 80 THR A O 1
ATOM 574 N N . ARG A 1 81 ? -7.630 7.002 -0.405 1.00 96.06 81 ARG A N 1
ATOM 575 C CA . ARG A 1 81 ? -7.076 7.936 -1.395 1.00 96.06 81 ARG A CA 1
ATOM 576 C C . ARG A 1 81 ? -6.040 8.875 -0.769 1.00 96.06 81 ARG A C 1
ATOM 578 O O . ARG A 1 81 ? -4.989 9.111 -1.358 1.00 96.06 81 ARG A O 1
ATOM 585 N N . ASP A 1 82 ? -6.285 9.336 0.455 1.00 94.44 82 ASP A N 1
ATOM 586 C CA . ASP A 1 82 ? -5.353 10.159 1.230 1.00 94.44 82 ASP A CA 1
ATOM 587 C C . ASP A 1 82 ? -4.041 9.412 1.523 1.00 94.44 82 ASP A C 1
ATOM 589 O O . ASP A 1 82 ? -2.957 9.942 1.287 1.00 94.44 82 ASP A O 1
ATOM 593 N N . ASP A 1 83 ? -4.114 8.145 1.953 1.00 94.25 83 ASP A N 1
ATOM 594 C CA . ASP A 1 83 ? -2.916 7.321 2.186 1.00 94.25 83 ASP A CA 1
ATOM 595 C C . ASP A 1 83 ? -2.104 7.104 0.899 1.00 94.25 83 ASP A C 1
ATOM 597 O O . ASP A 1 83 ? -0.871 6.993 0.933 1.00 94.25 83 ASP A O 1
ATOM 601 N N . GLN A 1 84 ? -2.790 7.019 -0.246 1.00 95.69 84 GLN A N 1
ATOM 602 C CA . GLN A 1 84 ? -2.149 6.916 -1.552 1.00 95.69 84 GLN A CA 1
ATOM 603 C C . GLN A 1 84 ? -1.360 8.186 -1.868 1.00 95.69 84 GLN A C 1
ATOM 605 O O . GLN A 1 84 ? -0.188 8.093 -2.230 1.00 95.69 84 GLN A O 1
ATOM 610 N N . ALA A 1 85 ? -1.969 9.354 -1.675 1.00 95.06 85 ALA A N 1
ATOM 611 C CA . ALA A 1 85 ? -1.327 10.643 -1.889 1.00 95.06 85 ALA A CA 1
ATOM 612 C C . ALA A 1 85 ? -0.118 10.852 -0.965 1.00 95.06 85 ALA A C 1
ATOM 614 O O . ALA A 1 85 ? 0.963 11.199 -1.444 1.00 95.06 85 ALA A O 1
ATOM 615 N N . GLU A 1 86 ? -0.255 10.533 0.329 1.00 94.31 86 GLU A N 1
ATOM 616 C CA . GLU A 1 86 ? 0.853 10.534 1.296 1.00 94.31 86 GLU A CA 1
ATOM 617 C C . GLU A 1 86 ? 2.011 9.645 0.805 1.00 94.31 86 GLU A C 1
ATOM 619 O O . GLU A 1 86 ? 3.177 10.045 0.816 1.00 94.31 86 GLU A O 1
ATOM 624 N N . THR A 1 87 ? 1.694 8.437 0.325 1.00 93.81 87 THR A N 1
ATOM 625 C CA . THR A 1 87 ? 2.693 7.482 -0.177 1.00 93.81 87 THR A CA 1
ATOM 626 C C . THR A 1 87 ? 3.403 7.999 -1.426 1.00 93.81 87 THR A C 1
ATOM 628 O O . THR A 1 87 ? 4.624 7.870 -1.528 1.00 93.81 87 THR A O 1
ATOM 631 N N . VAL A 1 88 ? 2.661 8.567 -2.377 1.00 95.44 88 VAL A N 1
ATOM 632 C CA . VAL A 1 88 ? 3.213 9.110 -3.624 1.00 95.44 88 VAL A CA 1
ATOM 633 C C . VAL A 1 88 ? 4.132 10.284 -3.324 1.00 95.44 88 VAL A C 1
ATOM 635 O O . VAL A 1 88 ? 5.267 10.285 -3.795 1.00 95.44 88 VAL A O 1
ATOM 638 N N . LEU A 1 89 ? 3.698 11.227 -2.484 1.00 94.38 89 LEU A N 1
ATOM 639 C CA . LEU A 1 89 ? 4.496 12.396 -2.122 1.00 94.38 89 LEU A CA 1
ATOM 640 C C . LEU A 1 89 ? 5.808 11.996 -1.434 1.00 94.38 89 LEU A C 1
ATOM 642 O O . LEU A 1 89 ? 6.879 12.466 -1.811 1.00 94.38 89 LEU A O 1
ATOM 646 N N . LEU A 1 90 ? 5.752 11.064 -0.478 1.00 92.56 90 LEU A N 1
ATOM 647 C CA . LEU A 1 90 ? 6.950 10.565 0.204 1.00 92.56 90 LEU A CA 1
ATOM 648 C C . LEU A 1 90 ? 7.910 9.820 -0.730 1.00 92.56 90 LEU A C 1
ATOM 650 O O . LEU A 1 90 ? 9.118 9.817 -0.503 1.00 92.56 90 LEU A O 1
ATOM 654 N N . ARG A 1 91 ? 7.399 9.148 -1.763 1.00 94.06 91 ARG A N 1
ATOM 655 C CA . ARG A 1 91 ? 8.235 8.467 -2.762 1.00 94.06 91 ARG A CA 1
ATOM 656 C C . ARG A 1 91 ? 8.822 9.447 -3.771 1.00 94.06 91 ARG A C 1
ATOM 658 O O . ARG A 1 91 ? 9.982 9.283 -4.147 1.00 94.06 91 ARG A O 1
ATOM 665 N N . LEU A 1 92 ? 8.068 10.478 -4.139 1.00 93.50 92 LEU A N 1
ATOM 666 C CA . LEU A 1 92 ? 8.545 11.579 -4.968 1.00 93.50 92 LEU A CA 1
ATOM 667 C C . LEU A 1 92 ? 9.698 12.319 -4.283 1.00 93.50 92 LEU A C 1
ATOM 669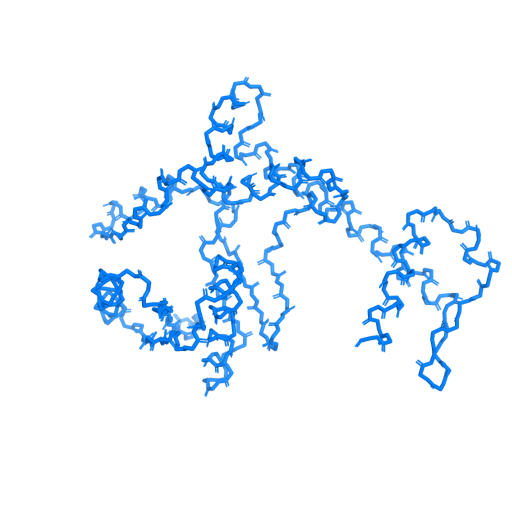 O O . LEU A 1 92 ? 10.749 12.491 -4.890 1.00 93.50 92 LEU A O 1
ATOM 673 N N . ALA A 1 93 ? 9.556 12.646 -2.996 1.00 91.75 93 ALA A N 1
ATOM 674 C CA . ALA A 1 93 ? 10.614 13.278 -2.203 1.00 91.75 93 ALA A CA 1
ATOM 675 C C . ALA A 1 93 ? 11.904 12.436 -2.120 1.00 91.75 93 ALA A C 1
ATOM 677 O O . ALA A 1 93 ? 12.987 12.979 -1.929 1.00 91.75 93 ALA A O 1
ATOM 678 N N . ARG A 1 94 ? 11.802 11.110 -2.288 1.00 93.06 94 ARG A N 1
ATOM 679 C CA . ARG A 1 94 ? 12.943 10.177 -2.329 1.00 93.06 94 ARG A CA 1
ATOM 680 C C . ARG A 1 94 ? 13.510 9.960 -3.740 1.00 93.06 94 ARG A C 1
ATOM 682 O O . ARG A 1 94 ? 14.352 9.087 -3.908 1.00 93.06 94 ARG A O 1
ATOM 689 N N . GLY A 1 95 ? 13.030 10.690 -4.749 1.00 93.19 95 GLY A N 1
ATOM 690 C CA . GLY A 1 95 ? 13.475 10.536 -6.139 1.00 93.19 95 GLY A CA 1
ATOM 691 C C . GLY A 1 95 ? 13.061 9.205 -6.773 1.00 93.19 95 GLY A C 1
ATOM 692 O O . GLY A 1 95 ? 13.783 8.666 -7.606 1.00 93.19 95 GLY A O 1
ATOM 693 N N . SER A 1 96 ? 11.928 8.628 -6.355 1.00 93.25 96 SER A N 1
ATOM 694 C CA . SER A 1 96 ? 11.484 7.334 -6.887 1.00 93.25 96 SER A CA 1
ATOM 695 C C . SER A 1 96 ? 11.066 7.426 -8.357 1.00 93.25 96 SER A C 1
ATOM 697 O O . SER A 1 96 ? 10.368 8.359 -8.745 1.00 93.25 96 SER A O 1
ATOM 699 N N . GLY A 1 97 ? 11.403 6.400 -9.142 1.00 93.75 97 GLY A N 1
ATOM 700 C CA . GLY A 1 97 ? 10.891 6.211 -10.502 1.00 93.75 97 GLY A CA 1
ATOM 701 C C . GLY A 1 97 ? 9.479 5.608 -10.551 1.00 93.75 97 GLY A C 1
ATOM 702 O O . GLY A 1 97 ? 8.760 5.554 -9.548 1.00 93.75 97 GLY A O 1
ATOM 703 N N . VAL A 1 98 ? 9.098 5.098 -11.726 1.00 95.62 98 VAL A N 1
ATOM 704 C CA . VAL A 1 98 ? 7.749 4.586 -12.047 1.00 95.62 98 VAL A CA 1
ATOM 705 C C . VAL A 1 98 ? 7.239 3.548 -11.036 1.00 95.62 98 VAL A C 1
ATOM 707 O O . VAL A 1 98 ? 6.078 3.609 -10.618 1.00 95.62 98 VAL A O 1
ATOM 710 N N . ASP A 1 99 ? 8.098 2.635 -10.574 1.00 92.12 99 ASP A N 1
ATOM 711 C CA . ASP A 1 99 ? 7.715 1.607 -9.593 1.00 92.12 99 ASP A CA 1
ATOM 712 C C . ASP A 1 99 ? 7.282 2.206 -8.255 1.00 92.12 99 ASP A C 1
ATOM 714 O O . ASP A 1 99 ? 6.292 1.781 -7.655 1.00 92.12 99 ASP A O 1
ATOM 718 N N . GLY A 1 100 ? 8.006 3.225 -7.789 1.00 93.62 100 GLY A N 1
ATOM 719 C CA . GLY A 1 100 ? 7.657 3.924 -6.563 1.00 93.62 100 GLY A CA 1
ATOM 720 C C . GLY A 1 100 ? 6.442 4.823 -6.766 1.00 93.62 100 GLY A C 1
ATOM 721 O O . GLY A 1 100 ? 5.490 4.766 -5.985 1.00 93.62 100 GLY A O 1
ATOM 722 N N . LEU A 1 101 ? 6.416 5.619 -7.829 1.00 96.69 101 LEU A N 1
ATOM 723 C CA . LEU A 1 101 ? 5.328 6.572 -8.055 1.00 96.69 101 LEU A CA 1
ATOM 724 C C . LEU A 1 101 ? 3.988 5.904 -8.391 1.00 96.69 101 LEU A C 1
ATOM 726 O O . LEU A 1 101 ? 2.948 6.524 -8.211 1.00 96.69 101 LEU A O 1
ATOM 730 N N . SER A 1 102 ? 3.980 4.614 -8.744 1.00 96.75 102 SER A N 1
ATOM 731 C CA . SER A 1 102 ? 2.762 3.791 -8.855 1.00 96.75 102 SER A CA 1
ATOM 732 C C . SER A 1 102 ? 1.955 3.656 -7.548 1.00 96.75 102 SER A C 1
ATOM 734 O O . SER A 1 102 ? 0.865 3.085 -7.550 1.00 96.75 102 SER A O 1
ATOM 736 N N . GLY A 1 103 ? 2.489 4.127 -6.415 1.00 95.12 103 GLY A N 1
ATOM 737 C CA . GLY A 1 103 ? 1.812 4.104 -5.119 1.00 95.12 103 GLY A CA 1
ATOM 738 C C . GLY A 1 103 ? 1.526 2.688 -4.604 1.00 95.12 103 GLY A C 1
ATOM 739 O O . GLY A 1 103 ? 2.313 1.755 -4.806 1.00 95.12 103 GLY A O 1
ATOM 740 N N . MET A 1 104 ? 0.425 2.526 -3.871 1.00 95.25 104 MET A N 1
ATOM 741 C CA . MET A 1 104 ? -0.081 1.226 -3.433 1.00 95.25 104 MET A CA 1
ATOM 742 C C . MET A 1 104 ? -0.959 0.595 -4.515 1.00 95.25 104 MET A C 1
ATOM 744 O O . MET A 1 104 ? -1.817 1.255 -5.097 1.00 95.25 104 MET A O 1
ATOM 748 N N . ALA A 1 105 ? -0.780 -0.707 -4.743 1.00 94.44 105 ALA A N 1
ATOM 749 C CA . ALA A 1 105 ? -1.642 -1.482 -5.628 1.00 94.44 105 ALA A CA 1
ATOM 750 C C . ALA A 1 105 ? -2.973 -1.857 -4.933 1.00 94.44 105 ALA A C 1
ATOM 752 O O . ALA A 1 105 ? -2.957 -2.151 -3.730 1.00 94.44 105 ALA A O 1
ATOM 753 N N . PRO A 1 106 ? -4.106 -1.934 -5.659 1.00 95.50 106 PRO A N 1
ATOM 754 C CA . PRO A 1 106 ? -5.388 -2.383 -5.100 1.00 95.50 106 PRO A CA 1
ATOM 755 C C . PRO A 1 106 ? -5.361 -3.815 -4.553 1.00 95.50 106 PRO A C 1
ATOM 757 O O . PRO A 1 106 ? -6.024 -4.112 -3.562 1.00 95.50 106 PRO A O 1
ATOM 760 N N . ARG A 1 107 ? -4.554 -4.686 -5.168 1.00 96.38 107 ARG A N 1
ATOM 761 C CA . ARG A 1 107 ? -4.288 -6.062 -4.739 1.00 96.38 107 ARG A CA 1
ATOM 762 C C . ARG A 1 107 ? -2.786 -6.319 -4.766 1.00 96.38 107 ARG A C 1
ATOM 764 O O . ARG A 1 107 ? -2.097 -5.876 -5.683 1.00 96.38 107 ARG A O 1
ATOM 771 N N . ARG A 1 108 ? -2.276 -7.020 -3.757 1.00 95.06 108 ARG A N 1
ATOM 772 C CA . ARG A 1 108 ? -0.888 -7.492 -3.695 1.00 95.06 108 ARG A CA 1
ATOM 773 C C . ARG A 1 108 ? -0.854 -8.866 -3.040 1.00 95.06 108 ARG A C 1
ATOM 775 O O . ARG A 1 108 ? -1.285 -8.978 -1.901 1.00 95.06 108 ARG A O 1
ATOM 782 N N . HIS A 1 109 ? -0.260 -9.852 -3.700 1.00 95.56 109 HIS A N 1
ATOM 783 C CA . HIS A 1 109 ? 0.044 -11.136 -3.074 1.00 95.56 109 HIS A CA 1
ATOM 784 C C . HIS A 1 109 ? 1.370 -11.041 -2.301 1.00 95.56 109 HIS A C 1
ATOM 786 O O . HIS A 1 109 ? 2.373 -10.576 -2.849 1.00 95.56 109 HIS A O 1
ATOM 792 N N . ALA A 1 110 ? 1.370 -11.392 -1.015 1.00 94.38 110 ALA A N 1
ATOM 793 C CA . ALA A 1 110 ? 2.568 -11.435 -0.173 1.00 94.38 110 ALA A CA 1
ATOM 794 C C . ALA A 1 110 ? 2.297 -12.228 1.110 1.00 94.38 110 ALA A C 1
ATOM 796 O O . ALA A 1 110 ? 1.186 -12.173 1.632 1.00 94.38 110 ALA A O 1
ATOM 797 N N . LEU A 1 111 ? 3.324 -12.884 1.662 1.00 94.88 111 LEU A N 1
ATOM 798 C CA . LEU A 1 111 ? 3.203 -13.699 2.883 1.00 94.88 111 LEU A CA 1
ATOM 799 C C . LEU A 1 111 ? 2.110 -14.782 2.760 1.00 94.88 111 LEU A C 1
ATOM 801 O O . LEU A 1 111 ? 1.379 -15.037 3.708 1.00 94.88 111 LEU A O 1
ATOM 805 N N . GLY A 1 112 ? 1.962 -15.365 1.565 1.00 95.00 112 GLY A N 1
ATOM 806 C CA . GLY A 1 112 ? 0.977 -16.414 1.282 1.00 95.00 112 GLY A CA 1
ATOM 807 C C . GLY A 1 112 ? -0.481 -15.951 1.173 1.00 95.00 112 GLY A C 1
ATOM 808 O O . GLY A 1 112 ? -1.347 -16.792 0.965 1.00 95.00 112 GLY A O 1
ATOM 809 N N . ILE A 1 113 ? -0.771 -14.647 1.272 1.00 96.31 113 ILE A N 1
ATOM 810 C CA . ILE A 1 113 ? -2.143 -14.113 1.249 1.00 96.31 113 ILE A CA 1
ATOM 811 C C . ILE A 1 113 ? -2.317 -12.942 0.272 1.00 96.31 113 ILE A C 1
ATOM 813 O O . ILE A 1 113 ? -1.369 -12.224 -0.072 1.00 96.31 113 ILE A O 1
ATOM 817 N N . ASP A 1 114 ? -3.558 -12.727 -0.166 1.00 97.62 114 ASP A N 1
ATOM 818 C CA . ASP A 1 114 ? -3.957 -11.562 -0.951 1.00 97.62 114 ASP A CA 1
ATOM 819 C C . ASP A 1 114 ? -4.271 -10.357 -0.058 1.00 97.62 114 ASP A C 1
ATOM 821 O O . ASP A 1 114 ? -5.265 -10.320 0.661 1.00 97.62 114 ASP A O 1
ATOM 825 N N . TRP A 1 115 ? -3.455 -9.312 -0.157 1.00 97.75 115 TRP A N 1
ATOM 826 C CA . TRP A 1 115 ? -3.694 -8.033 0.504 1.00 97.75 115 TRP A CA 1
ATOM 827 C C . TRP A 1 115 ? -4.513 -7.117 -0.401 1.00 97.75 115 TRP A C 1
ATOM 829 O O . TRP A 1 115 ? -4.015 -6.634 -1.425 1.00 97.75 115 TRP A O 1
ATOM 839 N N . LEU A 1 116 ? -5.748 -6.841 0.002 1.00 97.75 116 LEU A N 1
ATOM 840 C CA . LEU A 1 116 ? -6.709 -6.016 -0.721 1.00 97.75 116 LEU A CA 1
ATOM 841 C C . LEU A 1 116 ? -6.794 -4.615 -0.110 1.00 97.75 116 LEU A C 1
ATOM 843 O O . LEU A 1 116 ? -6.672 -4.435 1.101 1.00 97.75 116 LEU A O 1
ATOM 847 N N . ARG A 1 117 ? -7.021 -3.602 -0.946 1.00 97.31 117 ARG A N 1
ATOM 848 C CA . ARG A 1 117 ? -7.237 -2.209 -0.524 1.00 97.31 117 ARG A CA 1
ATOM 849 C C . ARG A 1 117 ? -8.475 -1.638 -1.224 1.00 97.31 117 ARG A C 1
ATOM 851 O O . ARG A 1 117 ? -8.338 -0.827 -2.141 1.00 97.31 117 ARG A O 1
ATOM 858 N N . PRO A 1 118 ? -9.685 -2.076 -0.839 1.00 96.44 118 PRO A N 1
ATOM 859 C CA . PRO A 1 118 ? -10.915 -1.698 -1.539 1.00 96.44 118 PRO A CA 1
ATOM 860 C C . PRO A 1 118 ? -11.238 -0.200 -1.435 1.00 96.44 118 PRO A C 1
ATOM 862 O O . PRO A 1 118 ? -11.974 0.321 -2.264 1.00 96.44 118 PRO A O 1
ATOM 865 N N . LEU A 1 119 ? -10.671 0.503 -0.449 1.00 96.81 119 LEU A N 1
ATOM 866 C CA . LEU A 1 119 ? -10.975 1.906 -0.158 1.00 96.81 119 LEU A CA 1
ATOM 867 C C . LEU A 1 119 ? -9.990 2.906 -0.785 1.00 96.81 119 LEU A C 1
ATOM 869 O O . LEU A 1 119 ? -10.086 4.091 -0.496 1.00 96.81 119 LEU A O 1
ATOM 873 N N . LEU A 1 120 ? -9.084 2.485 -1.681 1.00 95.19 120 LEU A N 1
ATOM 874 C CA . LEU A 1 120 ? -8.092 3.397 -2.286 1.00 95.19 120 LEU A CA 1
ATOM 875 C C . LEU A 1 120 ? -8.699 4.560 -3.081 1.00 95.19 120 LEU A C 1
ATOM 877 O O . LEU A 1 120 ? -8.000 5.529 -3.358 1.00 95.19 120 LEU A O 1
ATOM 881 N N . GLN A 1 121 ? -9.965 4.449 -3.481 1.00 93.56 121 GLN A N 1
ATOM 882 C CA . GLN A 1 121 ? -10.677 5.514 -4.186 1.00 93.56 121 GLN A CA 1
ATOM 883 C C . GLN A 1 121 ? -11.496 6.405 -3.251 1.00 93.56 121 GLN A C 1
ATOM 885 O O . GLN A 1 121 ? -11.906 7.478 -3.680 1.00 93.56 121 GLN A O 1
ATOM 890 N N . ALA A 1 122 ? -11.709 5.991 -1.999 1.00 96.19 122 ALA A N 1
ATOM 891 C CA . ALA A 1 122 ? -12.462 6.749 -1.010 1.00 96.19 122 ALA A CA 1
ATOM 892 C C . ALA A 1 122 ? -11.535 7.667 -0.204 1.00 96.19 122 ALA A C 1
ATOM 894 O O . ALA A 1 122 ? -10.409 7.276 0.123 1.00 96.19 122 ALA A O 1
ATOM 895 N N . SER A 1 123 ? -12.001 8.866 0.137 1.00 94.75 123 SER A N 1
ATOM 896 C CA . SER A 1 123 ? -11.283 9.748 1.062 1.00 94.75 123 SER A CA 1
ATOM 897 C C . SER A 1 123 ? -11.547 9.388 2.520 1.00 94.75 123 SER A C 1
ATOM 899 O O . SER A 1 123 ? -12.552 8.767 2.874 1.00 94.75 123 SER A O 1
ATOM 901 N N . ARG A 1 124 ? -10.651 9.824 3.406 1.00 92.56 124 ARG A N 1
ATOM 902 C CA . ARG A 1 124 ? -10.852 9.704 4.856 1.00 92.56 124 ARG A CA 1
ATOM 903 C C . ARG A 1 124 ? -12.112 10.440 5.329 1.00 92.56 124 ARG A C 1
ATOM 905 O O . ARG A 1 124 ? -12.780 9.967 6.244 1.00 92.56 124 ARG A O 1
ATOM 912 N N . GLU A 1 125 ? -12.428 11.575 4.712 1.00 93.62 125 GLU A N 1
ATOM 913 C CA . GLU A 1 125 ? -13.627 12.370 5.002 1.00 93.62 125 GLU A CA 1
ATOM 914 C C . GLU A 1 125 ? -14.908 11.632 4.596 1.00 93.62 125 GLU A C 1
ATOM 916 O O . GLU A 1 125 ? -15.789 11.443 5.430 1.00 93.62 125 GLU A O 1
ATOM 921 N N . GLU A 1 126 ? -14.954 11.076 3.381 1.00 95.75 126 GLU A N 1
ATOM 922 C CA . GLU A 1 126 ? -16.086 10.274 2.896 1.00 95.75 126 GLU A CA 1
ATOM 923 C C . GLU A 1 126 ? -16.378 9.088 3.838 1.00 95.75 126 GLU A C 1
ATOM 925 O O . GLU A 1 126 ? -17.537 8.766 4.117 1.00 95.75 126 GLU A O 1
ATOM 930 N N . LEU A 1 127 ? -15.332 8.443 4.371 1.00 95.00 127 LEU A N 1
ATOM 931 C CA . LEU A 1 127 ? -15.482 7.359 5.347 1.00 95.00 127 LEU A CA 1
ATOM 932 C C . LEU A 1 127 ? -15.997 7.855 6.704 1.00 95.00 127 LEU A C 1
ATOM 934 O O . LEU A 1 127 ? -16.861 7.203 7.296 1.00 95.00 127 LEU A O 1
ATOM 938 N N . ARG A 1 128 ? -15.510 9.000 7.193 1.00 95.00 128 ARG A N 1
ATOM 939 C CA . ARG A 1 128 ? -15.996 9.615 8.440 1.00 95.00 128 ARG A CA 1
ATOM 940 C C . ARG A 1 128 ? -17.473 9.991 8.335 1.00 95.00 128 ARG A C 1
ATOM 942 O O . ARG A 1 128 ? -18.232 9.665 9.245 1.00 95.00 128 ARG A O 1
ATOM 949 N N . ASP A 1 129 ? -17.914 10.540 7.209 1.00 96.31 129 ASP A N 1
ATOM 950 C CA . ASP A 1 129 ? -19.329 10.851 6.969 1.00 96.31 129 ASP A CA 1
ATOM 951 C C . ASP A 1 129 ? -20.219 9.605 7.027 1.00 96.31 129 ASP A C 1
ATOM 953 O O . ASP A 1 129 ? -21.332 9.628 7.562 1.00 96.31 129 ASP A O 1
ATOM 957 N N . VAL A 1 130 ? -19.741 8.477 6.490 1.00 95.94 130 VAL A N 1
ATOM 958 C CA . VAL A 1 130 ? -20.446 7.192 6.595 1.00 95.94 130 VAL A CA 1
ATOM 959 C C . VAL A 1 130 ? -20.551 6.734 8.050 1.00 95.94 130 VAL A C 1
ATOM 961 O O . VAL A 1 130 ? -21.622 6.274 8.452 1.00 95.94 130 VAL A O 1
ATOM 964 N N . LEU A 1 131 ? -19.482 6.865 8.837 1.00 94.56 131 LEU A N 1
ATOM 965 C CA . LEU A 1 131 ? -19.476 6.492 10.254 1.00 94.56 131 LEU A CA 1
ATOM 966 C C . LEU A 1 131 ? -20.437 7.360 11.075 1.00 94.56 131 LEU A C 1
ATOM 968 O O . LEU A 1 131 ? -21.255 6.813 11.818 1.00 94.56 131 LEU A O 1
ATOM 972 N N . VAL A 1 132 ? -20.418 8.681 10.867 1.00 96.31 132 VAL A N 1
ATOM 973 C CA . VAL A 1 132 ? -21.330 9.634 11.522 1.00 96.31 132 VAL A CA 1
ATOM 974 C C . VAL A 1 132 ? -22.786 9.303 11.200 1.00 96.31 132 VAL A C 1
ATOM 976 O O . VAL A 1 132 ? -23.585 9.120 12.117 1.00 96.31 132 VAL A O 1
ATOM 979 N N . ARG A 1 133 ? -23.134 9.124 9.917 1.00 96.75 133 ARG A N 1
ATOM 980 C CA . ARG A 1 133 ? -24.504 8.752 9.506 1.00 96.75 133 ARG A CA 1
ATOM 981 C C . ARG A 1 133 ? -24.980 7.428 10.104 1.00 96.75 133 ARG A C 1
ATOM 983 O O . ARG A 1 133 ? -26.181 7.222 10.239 1.00 96.75 133 ARG A O 1
ATOM 990 N N . ARG A 1 134 ? -24.058 6.522 10.434 1.00 93.81 134 ARG A N 1
ATOM 991 C CA . ARG A 1 134 ? -24.358 5.216 11.039 1.00 93.81 134 ARG A CA 1
ATOM 992 C C . ARG A 1 134 ? -24.253 5.209 12.565 1.00 93.81 134 ARG A C 1
ATOM 994 O O . ARG A 1 134 ? -24.477 4.158 13.162 1.00 93.81 134 ARG A O 1
ATOM 1001 N N . GLY A 1 135 ? -23.899 6.332 13.194 1.00 93.12 135 GLY A N 1
ATOM 1002 C CA . GLY A 1 135 ? -23.687 6.408 14.641 1.00 93.12 135 GLY A CA 1
ATOM 1003 C C . GLY A 1 135 ? -22.572 5.479 15.136 1.00 93.12 135 GLY A C 1
ATOM 1004 O O . GLY A 1 135 ? -22.659 4.935 16.237 1.00 93.12 135 GLY A O 1
ATOM 1005 N N . VAL A 1 136 ? -21.549 5.236 14.311 1.00 91.88 136 VAL A N 1
ATOM 1006 C CA . VAL A 1 136 ? -20.400 4.392 14.662 1.00 91.88 136 VAL A CA 1
ATOM 1007 C C . VAL A 1 136 ? -19.229 5.295 15.031 1.00 91.88 136 VAL A C 1
ATOM 1009 O O . VAL A 1 136 ? -18.752 6.065 14.204 1.00 91.88 136 VAL A O 1
ATOM 1012 N N . GLY A 1 137 ? -18.761 5.198 16.275 1.00 89.56 137 GLY A N 1
ATOM 1013 C CA . GLY A 1 137 ? -17.546 5.885 16.713 1.00 89.56 137 GLY A CA 1
ATOM 1014 C C . GLY A 1 137 ? -16.273 5.236 16.163 1.00 89.56 137 GLY A C 1
ATOM 1015 O O . GLY A 1 137 ? -16.280 4.080 15.739 1.00 89.56 137 GLY A O 1
ATOM 1016 N N . TRP A 1 138 ? -15.168 5.974 16.211 1.00 89.88 138 TRP A N 1
ATOM 1017 C CA . TRP A 1 138 ? -13.825 5.492 15.887 1.00 89.88 138 TRP A CA 1
ATOM 1018 C C . TRP A 1 138 ? -12.821 5.990 16.931 1.00 89.88 138 TRP A C 1
ATOM 1020 O O . TRP A 1 138 ? -13.076 6.973 17.624 1.00 89.88 138 TRP A O 1
ATOM 1030 N N . SER A 1 139 ? -11.679 5.311 17.029 1.00 86.31 139 SER A N 1
ATOM 1031 C CA . SER A 1 139 ? -10.546 5.759 17.843 1.00 86.31 139 SER A CA 1
ATOM 1032 C C . SER A 1 139 ? -9.602 6.622 17.009 1.00 86.31 139 SER A C 1
ATOM 1034 O O . SER A 1 139 ? -9.354 6.320 15.838 1.00 86.31 139 SER A O 1
ATOM 1036 N N . GLU A 1 140 ? -9.046 7.673 17.609 1.00 80.12 140 GLU A N 1
ATOM 1037 C CA . GLU A 1 140 ? -7.995 8.489 16.998 1.00 80.12 140 GLU A CA 1
ATOM 1038 C C . GLU A 1 140 ? -6.674 8.245 17.721 1.00 80.12 140 GLU A C 1
ATOM 1040 O O . GLU A 1 140 ? -6.549 8.532 18.906 1.00 80.12 140 GLU A O 1
ATOM 1045 N N . ASP A 1 141 ? -5.687 7.699 17.009 1.00 73.44 141 ASP A N 1
ATOM 1046 C CA . ASP A 1 141 ? -4.351 7.499 17.571 1.00 73.44 141 ASP A CA 1
ATOM 1047 C C . ASP A 1 141 ? -3.614 8.854 17.639 1.00 73.44 141 ASP A C 1
ATOM 1049 O O . ASP A 1 141 ? -3.399 9.450 16.576 1.00 73.44 141 ASP A O 1
ATOM 1053 N N . PRO A 1 142 ? -3.212 9.354 18.826 1.00 69.38 142 PRO A N 1
ATOM 1054 C CA . PRO A 1 142 ? -2.485 10.618 18.964 1.00 69.38 142 PRO A CA 1
ATOM 1055 C C . PRO A 1 142 ? -1.184 10.708 18.151 1.00 69.38 142 PRO A C 1
ATOM 1057 O O . PRO A 1 142 ? -0.795 11.806 17.756 1.00 69.38 142 PRO A O 1
ATOM 1060 N N . THR A 1 143 ? -0.542 9.585 17.807 1.00 68.00 143 THR A N 1
ATOM 1061 C CA . THR A 1 143 ? 0.642 9.585 16.921 1.00 68.00 143 THR A CA 1
ATOM 1062 C C . THR A 1 143 ? 0.330 10.099 15.511 1.00 68.00 143 THR A C 1
ATOM 1064 O O . THR A 1 143 ? 1.227 10.543 14.798 1.00 68.00 143 THR A O 1
ATOM 1067 N N . ASN A 1 144 ? -0.947 10.138 15.112 1.00 70.50 144 ASN A N 1
ATOM 1068 C CA . ASN A 1 144 ? -1.378 10.748 13.852 1.00 70.50 144 ASN A CA 1
ATOM 1069 C C . ASN A 1 144 ? -1.157 12.268 13.784 1.00 70.50 144 ASN A C 1
ATOM 1071 O O . ASN A 1 144 ? -1.275 12.825 12.689 1.00 70.50 144 ASN A O 1
ATOM 1075 N N . ALA A 1 145 ? -0.876 12.918 14.918 1.00 64.44 145 ALA A N 1
ATOM 1076 C CA . ALA A 1 145 ? -0.592 14.348 15.021 1.00 64.44 145 ALA A CA 1
ATOM 1077 C C . ALA A 1 145 ? 0.896 14.660 15.280 1.00 64.44 145 ALA A C 1
ATOM 1079 O O . ALA A 1 145 ? 1.263 15.831 15.352 1.00 64.44 145 ALA A O 1
ATOM 1080 N N . ASP A 1 146 ? 1.751 13.643 15.413 1.00 72.19 146 ASP A N 1
ATOM 1081 C CA . ASP A 1 146 ? 3.166 13.819 15.743 1.00 72.19 146 ASP A CA 1
ATOM 1082 C C . ASP A 1 146 ? 4.012 14.109 14.486 1.00 72.19 146 ASP A C 1
ATOM 1084 O O . ASP A 1 146 ? 4.190 13.268 13.600 1.00 72.19 146 ASP A O 1
ATOM 1088 N N . ASP A 1 147 ? 4.563 15.323 14.425 1.00 69.06 147 ASP A N 1
ATOM 1089 C CA . ASP A 1 147 ? 5.379 15.818 13.313 1.00 69.06 147 ASP A CA 1
ATOM 1090 C C . ASP A 1 147 ? 6.717 15.096 13.138 1.00 69.06 147 ASP A C 1
ATOM 1092 O O . ASP A 1 147 ? 7.366 15.277 12.106 1.00 69.06 147 ASP A O 1
ATOM 1096 N N . SER A 1 148 ? 7.157 14.277 14.095 1.00 68.81 148 SER A N 1
ATOM 1097 C CA . SER A 1 148 ? 8.352 13.445 13.925 1.00 68.81 148 SER A CA 1
ATOM 1098 C C . SER A 1 148 ? 8.166 12.388 12.827 1.00 68.81 148 SER A C 1
ATOM 1100 O O . SER A 1 148 ? 9.145 11.974 12.200 1.00 68.81 148 SER A O 1
ATOM 1102 N N . TYR A 1 149 ? 6.919 12.020 12.513 1.00 77.31 149 TYR A N 1
ATOM 1103 C CA . TYR A 1 149 ? 6.597 11.037 11.486 1.00 77.31 149 TYR A CA 1
ATOM 1104 C C . TYR A 1 149 ? 6.448 11.668 10.097 1.00 77.31 149 TYR A C 1
ATOM 1106 O O . TYR A 1 149 ? 5.625 12.555 9.863 1.00 77.31 149 TYR A O 1
ATOM 1114 N N . ASP A 1 150 ? 7.167 11.105 9.121 1.00 84.12 150 ASP A N 1
ATOM 1115 C CA . ASP A 1 150 ? 7.132 11.499 7.703 1.00 84.12 150 ASP A CA 1
ATOM 1116 C C . ASP A 1 150 ? 5.710 11.654 7.138 1.00 84.12 150 ASP A C 1
ATOM 1118 O O . ASP A 1 150 ? 5.446 12.542 6.328 1.00 84.12 150 ASP A O 1
ATOM 1122 N N . ARG A 1 151 ? 4.769 10.802 7.567 1.00 82.81 151 ARG A N 1
ATOM 1123 C CA . ARG A 1 151 ? 3.376 10.854 7.100 1.00 82.81 151 ARG A CA 1
ATOM 1124 C C . ARG A 1 151 ? 2.638 12.109 7.556 1.00 82.81 151 ARG A C 1
ATOM 1126 O O . ARG A 1 151 ? 1.841 12.642 6.790 1.00 82.81 151 ARG A O 1
ATOM 1133 N N . VAL A 1 152 ? 2.907 12.602 8.763 1.00 85.00 152 VAL A N 1
ATOM 1134 C CA . VAL A 1 152 ? 2.280 13.832 9.269 1.00 85.00 152 VAL A CA 1
ATOM 1135 C C . VAL A 1 152 ? 2.816 15.037 8.498 1.00 85.00 152 VAL A C 1
ATOM 1137 O O . VAL A 1 152 ? 2.032 15.852 8.007 1.00 85.00 152 VAL A O 1
ATOM 1140 N N . LYS A 1 153 ? 4.133 15.082 8.255 1.00 88.56 153 LYS A N 1
ATOM 1141 C CA . LYS A 1 153 ? 4.752 16.092 7.380 1.00 88.56 153 LYS A CA 1
ATOM 1142 C C . LYS A 1 153 ? 4.165 16.061 5.968 1.00 88.56 153 LYS A C 1
ATOM 1144 O O . LYS A 1 153 ? 3.840 17.112 5.421 1.00 88.56 153 LYS A O 1
ATOM 1149 N N . ALA A 1 154 ? 3.973 14.868 5.397 1.00 89.44 154 ALA A N 1
ATOM 1150 C CA . ALA A 1 154 ? 3.355 14.706 4.084 1.00 89.44 154 ALA A CA 1
ATOM 1151 C C . ALA A 1 154 ? 1.925 15.268 4.052 1.00 89.44 154 ALA A C 1
ATOM 1153 O O . ALA A 1 154 ? 1.602 16.019 3.139 1.00 89.44 154 ALA A O 1
ATOM 1154 N N . ARG A 1 155 ? 1.089 14.992 5.064 1.00 89.69 155 ARG A N 1
ATOM 1155 C CA . ARG A 1 155 ? -0.270 15.563 5.163 1.00 89.69 155 ARG A CA 1
ATOM 1156 C C . ARG A 1 155 ? -0.259 17.090 5.182 1.00 89.69 155 ARG A C 1
ATOM 1158 O O . ARG A 1 155 ? -1.031 17.713 4.459 1.00 89.69 155 ARG A O 1
ATOM 1165 N N . LYS A 1 156 ? 0.633 17.694 5.974 1.00 90.50 156 LYS A N 1
ATOM 1166 C CA . LYS A 1 156 ? 0.783 19.157 6.034 1.00 90.50 156 LYS A CA 1
ATOM 1167 C C . LYS A 1 156 ? 1.221 19.732 4.687 1.00 90.50 156 LYS A C 1
ATOM 1169 O O . LYS A 1 156 ? 0.647 20.714 4.229 1.00 90.50 1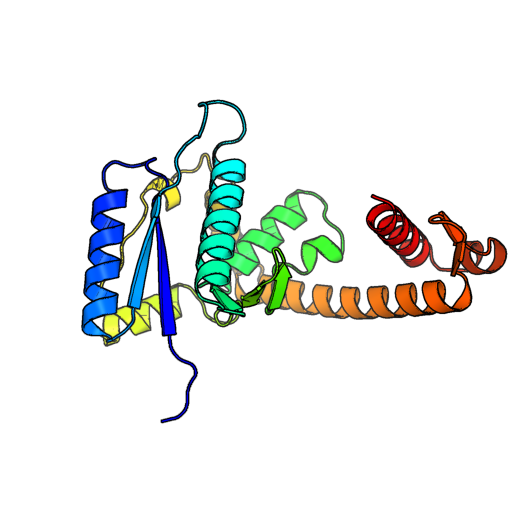56 LYS A O 1
ATOM 1174 N N . ALA A 1 157 ? 2.186 19.094 4.027 1.00 91.81 157 ALA A N 1
ATOM 1175 C CA . ALA A 1 157 ? 2.628 19.499 2.697 1.00 91.81 157 ALA A CA 1
ATOM 1176 C C . ALA A 1 157 ? 1.499 19.393 1.658 1.00 91.81 157 ALA A C 1
ATOM 1178 O O . ALA A 1 157 ? 1.311 20.322 0.881 1.00 91.81 157 ALA A O 1
ATOM 1179 N N . LEU A 1 158 ? 0.702 18.319 1.678 1.00 91.94 158 LEU A N 1
ATOM 1180 C CA . LEU A 1 158 ? -0.453 18.162 0.785 1.00 91.94 158 LEU A CA 1
ATOM 1181 C C . LEU A 1 158 ? -1.467 19.297 0.943 1.00 91.94 158 LEU A C 1
ATOM 1183 O O . LEU A 1 158 ? -1.967 19.794 -0.059 1.00 91.94 158 LEU A O 1
ATOM 1187 N N . ALA A 1 159 ? -1.732 19.753 2.170 1.00 91.75 159 ALA A N 1
ATOM 1188 C CA . ALA A 1 159 ? -2.632 20.883 2.397 1.00 91.75 159 ALA A CA 1
ATOM 1189 C C . ALA A 1 159 ? -2.114 22.181 1.749 1.00 91.75 159 ALA A C 1
ATOM 1191 O O . ALA A 1 159 ? -2.890 22.931 1.163 1.00 91.75 159 ALA A O 1
ATOM 1192 N N . VAL A 1 160 ? -0.800 22.423 1.805 1.00 94.38 160 VAL A N 1
ATOM 1193 C CA . VAL A 1 160 ? -0.159 23.591 1.173 1.00 94.38 160 VAL A CA 1
ATOM 1194 C C . VAL A 1 160 ? -0.130 23.470 -0.352 1.00 94.38 160 VAL A C 1
ATOM 1196 O O . VAL A 1 160 ? -0.249 24.471 -1.052 1.00 94.38 160 VAL A O 1
ATOM 1199 N N . LEU A 1 161 ? 0.029 22.254 -0.874 1.00 93.25 161 LEU A N 1
ATOM 1200 C CA . LEU A 1 161 ? 0.147 21.985 -2.307 1.00 93.25 161 LEU A CA 1
ATOM 1201 C C . LEU A 1 161 ? -1.211 21.812 -3.009 1.00 93.25 161 LEU A C 1
ATOM 1203 O O . LEU A 1 161 ? -1.274 21.908 -4.235 1.00 93.25 161 LEU A O 1
ATOM 1207 N N . ALA A 1 162 ? -2.299 21.600 -2.264 1.00 93.12 162 ALA A N 1
ATOM 1208 C CA . ALA A 1 162 ? -3.641 21.410 -2.814 1.00 93.12 162 ALA A CA 1
ATOM 1209 C C . ALA A 1 162 ? -4.093 22.531 -3.779 1.00 93.12 162 ALA A C 1
ATOM 1211 O O . ALA A 1 162 ? -4.609 22.193 -4.845 1.00 93.12 162 ALA A O 1
ATOM 1212 N N . PRO A 1 163 ? -3.841 23.836 -3.522 1.00 93.50 163 PRO A N 1
ATOM 1213 C CA . PRO A 1 163 ? -4.180 24.906 -4.468 1.00 93.50 163 PRO A CA 1
ATOM 1214 C C . PRO A 1 163 ? -3.458 24.811 -5.821 1.00 93.50 163 PRO A C 1
ATOM 1216 O O . PRO A 1 163 ? -3.913 25.399 -6.797 1.00 93.50 163 PRO A O 1
ATOM 1219 N N . LEU A 1 164 ? -2.347 24.070 -5.897 1.00 90.94 164 LEU A N 1
ATOM 1220 C CA . LEU A 1 164 ? -1.613 23.802 -7.137 1.00 90.94 164 LEU A CA 1
ATOM 1221 C C . LEU A 1 164 ? -2.131 22.555 -7.879 1.00 90.94 164 LEU A C 1
ATOM 1223 O O . LEU A 1 164 ? -1.519 22.126 -8.854 1.00 90.94 164 LEU A O 1
ATOM 1227 N N . GLY A 1 165 ? -3.222 21.938 -7.413 1.00 85.56 165 GLY A N 1
ATOM 1228 C CA . GLY A 1 165 ? -3.759 20.690 -7.966 1.00 85.56 165 GLY A CA 1
ATOM 1229 C C . GLY A 1 165 ? -3.008 19.429 -7.522 1.00 85.56 165 GLY A C 1
ATOM 1230 O O . GLY A 1 165 ? -3.244 18.348 -8.057 1.00 85.56 165 GLY A O 1
ATOM 1231 N N . LEU A 1 166 ? -2.109 19.543 -6.538 1.00 90.69 166 LEU A N 1
ATOM 1232 C CA . LEU A 1 166 ? -1.379 18.422 -5.931 1.00 90.69 166 LEU A CA 1
ATOM 1233 C C . LEU A 1 166 ? -2.089 17.927 -4.661 1.00 90.69 166 LEU A C 1
ATOM 1235 O O . LEU A 1 166 ? -1.474 17.721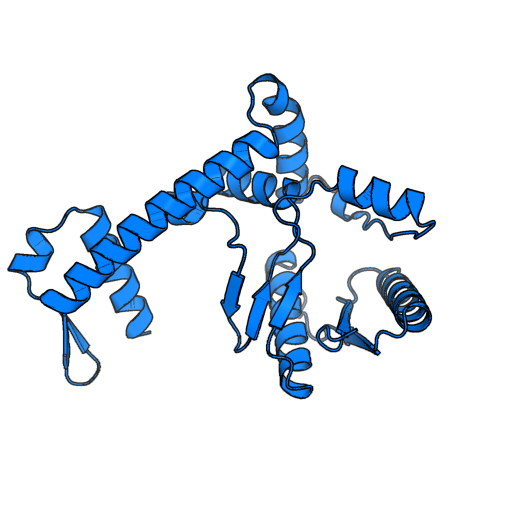 -3.613 1.00 90.69 166 LEU A O 1
ATOM 1239 N N . ASP A 1 167 ? -3.404 17.769 -4.758 1.00 92.75 167 ASP A N 1
ATOM 1240 C CA . ASP A 1 167 ? -4.246 17.231 -3.697 1.00 92.75 167 ASP A CA 1
ATOM 1241 C C . ASP A 1 167 ? -4.287 15.688 -3.727 1.00 92.75 167 ASP A C 1
ATOM 1243 O O . ASP A 1 167 ? -3.600 15.017 -4.511 1.00 92.75 167 ASP A O 1
ATOM 1247 N N . ALA A 1 168 ? -5.101 15.097 -2.846 1.00 93.00 168 ALA A N 1
ATOM 1248 C CA . ALA A 1 168 ? -5.199 13.647 -2.750 1.00 93.00 168 ALA A CA 1
ATOM 1249 C C . ALA A 1 168 ? -5.716 12.989 -4.042 1.00 93.00 168 ALA A C 1
ATOM 1251 O O . ALA A 1 168 ? -5.265 11.900 -4.403 1.00 93.00 168 ALA A O 1
ATOM 1252 N N . ALA A 1 169 ? -6.640 13.642 -4.752 1.00 92.31 169 ALA A N 1
ATOM 1253 C CA . ALA A 1 169 ? -7.201 13.128 -5.995 1.00 92.31 169 ALA A CA 1
ATOM 1254 C C . ALA A 1 169 ? -6.186 13.205 -7.146 1.00 92.31 169 ALA A C 1
ATOM 1256 O O . ALA A 1 169 ? -5.977 12.208 -7.843 1.00 92.31 169 ALA A O 1
ATOM 1257 N N . GLY A 1 170 ? -5.500 14.340 -7.303 1.00 93.50 170 GLY A N 1
ATOM 1258 C CA . GLY A 1 170 ? -4.481 14.553 -8.329 1.00 93.50 170 GLY A CA 1
ATOM 1259 C C . GLY A 1 170 ? -3.299 13.591 -8.195 1.00 93.50 170 GLY A C 1
ATOM 1260 O O . GLY A 1 170 ? -2.878 12.960 -9.174 1.00 93.50 170 GLY A O 1
ATOM 1261 N N . LEU A 1 171 ? -2.797 13.387 -6.973 1.00 94.50 171 LEU A N 1
ATOM 1262 C CA . LEU A 1 171 ? -1.700 12.444 -6.733 1.00 94.50 171 LEU A CA 1
ATOM 1263 C C . LEU A 1 171 ? -2.130 10.981 -6.872 1.00 94.50 171 LEU A C 1
ATOM 1265 O O . LEU A 1 171 ? -1.366 10.173 -7.405 1.00 94.50 171 LEU A O 1
ATOM 1269 N N . ALA A 1 172 ? -3.349 10.624 -6.461 1.00 92.69 172 ALA A N 1
ATOM 1270 C CA . ALA A 1 172 ? -3.882 9.284 -6.706 1.00 92.69 172 ALA A CA 1
ATOM 1271 C C . ALA A 1 172 ? -4.053 9.005 -8.211 1.00 92.69 172 ALA A C 1
ATOM 1273 O O . ALA A 1 172 ? -3.705 7.916 -8.676 1.00 92.69 172 ALA A O 1
ATOM 1274 N N . GLY A 1 173 ? -4.508 9.994 -8.989 1.00 93.06 173 GLY A N 1
ATOM 1275 C CA . GLY A 1 173 ? -4.571 9.913 -10.450 1.00 93.06 173 GLY A CA 1
ATOM 1276 C C . GLY A 1 173 ? -3.189 9.726 -11.080 1.00 93.06 173 GLY A C 1
ATOM 1277 O O . GLY A 1 173 ? -2.996 8.828 -11.904 1.00 93.06 173 GLY A O 1
ATOM 1278 N N . THR A 1 174 ? -2.194 10.483 -10.614 1.00 94.19 174 THR A N 1
ATOM 1279 C CA . THR A 1 174 ? -0.790 10.318 -11.028 1.00 94.19 174 THR A CA 1
ATOM 1280 C C . THR A 1 174 ? -0.283 8.906 -10.731 1.00 94.19 174 THR A C 1
ATOM 1282 O O . THR A 1 174 ? 0.308 8.265 -11.601 1.00 94.19 174 THR A O 1
ATOM 1285 N N . ALA A 1 175 ? -0.579 8.364 -9.547 1.00 95.69 175 ALA A N 1
ATOM 1286 C CA . ALA A 1 175 ? -0.210 6.994 -9.200 1.00 95.69 175 ALA A CA 1
ATOM 1287 C C . ALA A 1 175 ? -0.849 5.959 -10.129 1.00 95.69 175 ALA A C 1
ATOM 1289 O O . ALA A 1 175 ? -0.186 5.010 -10.545 1.00 95.69 175 ALA A O 1
ATOM 1290 N N . ALA A 1 176 ? -2.117 6.149 -10.501 1.00 94.38 176 ALA A N 1
ATOM 1291 C CA . ALA A 1 176 ? -2.793 5.275 -11.453 1.00 94.38 176 ALA A CA 1
ATOM 1292 C C . ALA A 1 176 ? -2.146 5.334 -12.848 1.00 94.38 176 ALA A C 1
ATOM 1294 O O . ALA A 1 176 ? -2.028 4.305 -13.515 1.00 94.38 176 ALA A O 1
ATOM 1295 N N . HIS A 1 177 ? -1.692 6.512 -13.286 1.00 96.00 177 HIS A N 1
ATOM 1296 C CA . HIS A 1 177 ? -0.978 6.679 -14.556 1.00 96.00 177 HIS A CA 1
ATOM 1297 C C . HIS A 1 177 ? 0.370 5.952 -14.522 1.00 96.00 177 HIS A C 1
ATOM 1299 O O . HIS A 1 177 ? 0.673 5.172 -15.425 1.00 96.00 177 HIS A O 1
ATOM 1305 N N . MET A 1 178 ? 1.129 6.131 -13.439 1.00 97.25 178 MET A N 1
ATOM 1306 C CA . MET A 1 178 ? 2.403 5.443 -13.223 1.00 97.25 178 MET A CA 1
ATOM 1307 C C . MET A 1 178 ? 2.226 3.927 -13.125 1.00 97.25 178 MET A C 1
ATOM 1309 O O . MET A 1 178 ? 3.027 3.189 -13.683 1.00 97.25 178 MET A O 1
ATOM 1313 N N . ALA A 1 179 ? 1.145 3.444 -12.509 1.00 95.88 179 ALA A N 1
ATOM 1314 C CA . ALA A 1 179 ? 0.847 2.016 -12.444 1.00 95.88 179 ALA A CA 1
ATOM 1315 C C . ALA A 1 179 ? 0.572 1.404 -13.828 1.00 95.88 179 ALA A C 1
ATOM 1317 O O . ALA A 1 179 ? 1.007 0.282 -14.088 1.00 95.88 179 ALA A O 1
ATOM 1318 N N . ARG A 1 180 ? -0.106 2.132 -14.730 1.00 96.31 180 ARG A N 1
ATOM 1319 C CA . ARG A 1 180 ? -0.292 1.695 -16.126 1.00 96.31 180 ARG A CA 1
ATOM 1320 C C . ARG A 1 180 ? 1.028 1.675 -16.892 1.00 96.31 180 ARG A C 1
ATOM 1322 O O . ARG A 1 180 ? 1.297 0.703 -17.590 1.00 96.31 180 ARG A O 1
ATOM 1329 N N . ALA A 1 181 ? 1.859 2.704 -16.722 1.00 97.25 181 ALA A N 1
ATOM 1330 C CA . ALA A 1 181 ? 3.197 2.732 -17.309 1.00 97.25 181 ALA A CA 1
ATOM 1331 C C . ALA A 1 181 ? 4.051 1.559 -16.802 1.00 97.25 181 ALA A C 1
ATOM 1333 O O . ALA A 1 181 ? 4.653 0.849 -17.603 1.00 97.25 181 ALA A O 1
ATOM 1334 N N . ARG A 1 182 ? 4.022 1.287 -15.490 1.00 96.56 182 ARG A N 1
ATOM 1335 C CA . ARG A 1 182 ? 4.700 0.136 -14.885 1.00 96.56 182 ARG A CA 1
ATOM 1336 C C . ARG A 1 182 ? 4.251 -1.177 -15.512 1.00 96.56 182 ARG A C 1
ATOM 1338 O O . ARG A 1 182 ? 5.094 -1.972 -15.889 1.00 96.56 182 ARG A O 1
ATOM 1345 N N . ALA A 1 183 ? 2.943 -1.385 -15.671 1.00 95.75 183 ALA A N 1
ATOM 1346 C CA . ALA A 1 183 ? 2.417 -2.608 -16.272 1.00 95.75 183 ALA A CA 1
ATOM 1347 C C . ALA A 1 183 ? 2.916 -2.817 -17.712 1.00 95.75 183 ALA A C 1
ATOM 1349 O O . ALA A 1 183 ? 3.272 -3.935 -18.074 1.00 95.75 183 ALA A O 1
ATOM 1350 N N . ALA A 1 184 ? 2.994 -1.752 -18.516 1.00 97.50 184 ALA A N 1
ATOM 1351 C CA . ALA A 1 184 ? 3.548 -1.830 -19.868 1.00 97.50 184 ALA A CA 1
ATOM 1352 C C . ALA A 1 184 ? 5.050 -2.171 -19.864 1.00 97.50 184 ALA A C 1
ATOM 1354 O O . ALA A 1 184 ? 5.493 -3.004 -20.653 1.00 97.50 184 ALA A O 1
ATOM 1355 N N . LEU A 1 185 ? 5.822 -1.572 -18.950 1.00 97.56 185 LEU A N 1
ATOM 1356 C CA . LEU A 1 185 ? 7.241 -1.895 -18.771 1.00 97.56 185 LEU A CA 1
ATOM 1357 C C . LEU A 1 185 ? 7.431 -3.347 -18.316 1.00 97.56 185 LEU A C 1
ATOM 1359 O O . LEU A 1 185 ? 8.254 -4.054 -18.885 1.00 97.56 185 LEU A O 1
ATOM 1363 N N . ASP A 1 186 ? 6.633 -3.812 -17.353 1.00 96.25 186 ASP A N 1
ATOM 1364 C CA . ASP A 1 186 ? 6.672 -5.186 -16.845 1.00 96.25 186 ASP A CA 1
ATOM 1365 C C . ASP A 1 186 ? 6.340 -6.199 -17.960 1.00 96.25 186 ASP A C 1
ATOM 1367 O O . ASP A 1 186 ? 6.988 -7.242 -18.062 1.00 96.25 186 ASP A O 1
ATOM 1371 N N . MET A 1 187 ? 5.380 -5.885 -18.841 1.00 97.38 187 MET A N 1
ATOM 1372 C CA . MET A 1 187 ? 5.080 -6.698 -20.028 1.00 97.38 187 MET A CA 1
ATOM 1373 C C . MET A 1 187 ? 6.277 -6.779 -20.980 1.00 97.38 187 MET A C 1
ATOM 1375 O O . MET A 1 187 ? 6.688 -7.881 -21.339 1.00 97.38 187 MET A O 1
ATOM 1379 N N . ALA A 1 188 ? 6.874 -5.636 -21.329 1.00 97.75 188 ALA A N 1
ATOM 1380 C CA . ALA A 1 188 ? 8.029 -5.588 -22.224 1.00 97.75 188 ALA A CA 1
ATOM 1381 C C . ALA A 1 188 ? 9.253 -6.312 -21.629 1.00 97.75 188 ALA A C 1
ATOM 1383 O O . ALA A 1 188 ? 9.969 -7.027 -22.333 1.00 97.75 188 ALA A O 1
ATOM 1384 N N . THR A 1 189 ? 9.473 -6.196 -20.315 1.00 97.88 189 THR A N 1
ATOM 1385 C CA . THR A 1 189 ? 10.497 -6.964 -19.595 1.00 97.88 189 THR A CA 1
ATOM 1386 C C . THR A 1 189 ? 10.213 -8.463 -19.635 1.00 97.88 189 THR A C 1
ATOM 1388 O O . THR A 1 189 ? 11.139 -9.244 -19.847 1.00 97.88 189 THR A O 1
ATOM 1391 N N . ALA A 1 190 ? 8.958 -8.887 -19.475 1.00 96.62 190 ALA A N 1
ATOM 1392 C CA . ALA A 1 190 ? 8.590 -10.297 -19.559 1.00 96.62 190 ALA A CA 1
ATOM 1393 C C . ALA A 1 190 ? 8.761 -10.871 -20.978 1.00 96.62 190 ALA A C 1
ATOM 1395 O O . ALA A 1 190 ? 9.180 -12.021 -21.119 1.00 96.62 190 ALA A O 1
ATOM 1396 N N . ASP A 1 191 ? 8.474 -10.090 -22.023 1.00 97.38 191 ASP A N 1
ATOM 1397 C CA . ASP A 1 191 ? 8.727 -10.473 -23.420 1.00 97.38 191 ASP A CA 1
ATOM 1398 C C . ASP A 1 191 ? 10.222 -10.677 -23.694 1.00 97.38 191 ASP A C 1
ATOM 1400 O O . ASP A 1 191 ? 10.623 -11.693 -24.275 1.00 97.38 191 ASP A O 1
ATOM 1404 N N . LEU A 1 192 ? 11.066 -9.757 -23.214 1.00 97.44 192 LEU A N 1
ATOM 1405 C CA . LEU A 1 192 ? 12.515 -9.918 -23.303 1.00 97.44 192 LEU A CA 1
ATOM 1406 C C . LEU A 1 192 ? 12.982 -11.147 -22.515 1.00 97.44 192 LEU A C 1
ATOM 1408 O O . LEU A 1 192 ? 13.753 -11.945 -23.034 1.00 97.44 192 LEU A O 1
ATOM 1412 N N . ALA A 1 193 ? 12.482 -11.347 -21.293 1.00 96.69 193 ALA A N 1
ATOM 1413 C CA . ALA A 1 193 ? 12.842 -12.505 -20.482 1.00 96.69 193 ALA A CA 1
ATOM 1414 C C . ALA A 1 193 ? 12.509 -13.829 -21.189 1.00 96.69 193 ALA A C 1
ATOM 1416 O O . ALA A 1 193 ? 13.340 -14.729 -21.228 1.00 96.69 193 ALA A O 1
ATOM 1417 N N . ARG A 1 194 ? 11.321 -13.946 -21.799 1.00 95.75 194 ARG A N 1
ATOM 1418 C CA . ARG A 1 194 ? 10.908 -15.159 -22.528 1.00 95.75 194 ARG A CA 1
ATOM 1419 C C . ARG A 1 194 ? 11.772 -15.461 -23.751 1.00 95.75 194 ARG A C 1
ATOM 1421 O O . ARG A 1 194 ? 11.962 -16.626 -24.076 1.00 95.75 194 ARG A O 1
ATOM 1428 N N . SER A 1 195 ? 12.234 -14.428 -24.450 1.00 95.38 195 SER A N 1
ATOM 1429 C CA . SER A 1 195 ? 12.981 -14.580 -25.704 1.00 95.38 195 SER A CA 1
ATOM 1430 C C . SER A 1 195 ? 14.496 -14.655 -25.509 1.00 95.38 195 SER A C 1
ATOM 1432 O O . SER A 1 195 ? 15.183 -15.259 -26.331 1.00 95.38 195 SER A O 1
ATOM 1434 N N . ALA A 1 196 ? 15.022 -14.059 -24.437 1.00 95.94 196 ALA A N 1
ATOM 1435 C CA . ALA A 1 196 ? 16.455 -13.894 -24.218 1.00 95.94 196 ALA A CA 1
ATOM 1436 C C . ALA A 1 196 ? 16.992 -14.608 -22.973 1.00 95.94 196 ALA A C 1
ATOM 1438 O O . ALA A 1 196 ? 18.211 -14.728 -22.856 1.00 95.94 196 ALA A O 1
ATOM 1439 N N . CYS A 1 197 ? 16.141 -15.076 -22.054 1.00 96.56 197 CYS A N 1
ATOM 1440 C CA . CYS A 1 197 ? 16.590 -15.763 -20.844 1.00 96.56 197 CYS A CA 1
ATOM 1441 C C . CYS A 1 197 ? 16.298 -17.263 -20.886 1.00 96.56 197 CYS A C 1
ATOM 1443 O O . CYS A 1 197 ? 15.253 -17.705 -21.360 1.00 96.56 197 CYS A O 1
ATOM 1445 N N . ARG A 1 198 ? 17.201 -18.048 -20.298 1.00 95.56 198 ARG A N 1
ATOM 1446 C CA . ARG A 1 198 ? 16.961 -19.448 -19.933 1.00 95.56 198 ARG A CA 1
ATOM 1447 C C . ARG A 1 198 ? 17.470 -19.717 -18.523 1.00 95.56 198 ARG A C 1
ATOM 1449 O O . ARG A 1 198 ? 18.354 -19.009 -18.044 1.00 95.56 198 ARG A O 1
ATOM 1456 N N . ILE A 1 199 ? 16.919 -20.743 -17.886 1.00 94.44 199 ILE A N 1
ATOM 1457 C CA . ILE A 1 199 ? 17.364 -21.206 -16.571 1.00 94.44 199 ILE A CA 1
ATOM 1458 C C . ILE A 1 199 ? 18.252 -22.431 -16.776 1.00 94.44 199 ILE A C 1
ATOM 1460 O O . ILE A 1 199 ? 17.839 -23.384 -17.436 1.00 94.44 199 ILE A O 1
ATOM 1464 N N . GLU A 1 200 ? 19.454 -22.407 -16.214 1.00 93.56 200 GLU A N 1
ATOM 1465 C CA . GLU A 1 200 ? 20.438 -23.481 -16.347 1.00 93.56 200 GLU A CA 1
ATOM 1466 C C . GLU A 1 200 ? 21.087 -23.732 -14.983 1.00 93.56 200 GLU A C 1
ATOM 1468 O O . GLU A 1 200 ? 21.736 -22.852 -14.442 1.00 93.56 200 GLU A O 1
ATOM 1473 N N . ALA A 1 201 ? 20.851 -24.905 -14.385 1.00 89.88 201 ALA A N 1
ATOM 1474 C CA . ALA A 1 201 ? 21.412 -25.294 -13.080 1.00 89.88 201 ALA A CA 1
ATOM 1475 C C . ALA A 1 201 ? 21.202 -24.288 -11.918 1.00 89.88 201 ALA A C 1
ATOM 1477 O O . ALA A 1 201 ? 21.991 -24.257 -10.980 1.00 89.88 201 ALA A O 1
ATOM 1478 N N . GLY A 1 202 ? 20.119 -23.501 -11.946 1.00 87.06 202 GLY A N 1
ATOM 1479 C CA . GLY A 1 202 ? 19.854 -22.461 -10.940 1.00 87.06 202 GLY A CA 1
ATOM 1480 C C . GLY A 1 202 ? 20.403 -21.079 -11.303 1.00 87.06 202 GLY A C 1
ATOM 1481 O O . GLY A 1 202 ? 20.172 -20.132 -10.559 1.00 87.06 202 GLY A O 1
ATOM 1482 N N . ASP A 1 203 ? 21.043 -20.939 -12.464 1.00 90.38 203 ASP A N 1
ATOM 1483 C CA . ASP A 1 203 ? 21.472 -19.660 -13.020 1.00 90.38 203 ASP A CA 1
ATOM 1484 C C . ASP A 1 203 ? 20.453 -19.115 -14.024 1.00 90.38 203 ASP A C 1
ATOM 1486 O O . ASP A 1 203 ? 19.816 -19.860 -14.777 1.00 90.38 203 ASP A O 1
ATOM 1490 N N . VAL A 1 204 ? 20.340 -17.786 -14.083 1.00 94.56 204 VAL A N 1
ATOM 1491 C CA . VAL A 1 204 ? 19.603 -17.077 -15.138 1.00 94.56 204 VAL A CA 1
ATOM 1492 C C . VAL A 1 204 ? 20.592 -16.653 -16.220 1.00 94.56 204 VAL A C 1
ATOM 1494 O O . VAL A 1 204 ? 21.343 -15.692 -16.053 1.00 94.56 204 VAL A O 1
ATOM 1497 N N . ILE A 1 205 ? 20.578 -17.349 -17.356 1.00 95.88 205 ILE A N 1
ATOM 1498 C CA . ILE A 1 205 ? 21.445 -17.048 -18.497 1.00 95.88 205 ILE A CA 1
ATOM 1499 C C . ILE A 1 205 ? 20.717 -16.104 -19.450 1.00 95.88 205 ILE A C 1
ATOM 1501 O O . ILE A 1 205 ? 19.669 -16.459 -19.987 1.00 95.88 205 ILE A O 1
ATOM 1505 N N . ILE A 1 206 ? 21.293 -14.923 -19.692 1.00 97.12 206 ILE A N 1
ATOM 1506 C CA . ILE A 1 206 ? 20.720 -13.881 -20.555 1.00 97.12 206 ILE A CA 1
ATOM 1507 C C . ILE A 1 206 ? 21.535 -13.768 -21.851 1.00 97.12 206 ILE A C 1
ATOM 1509 O O . ILE A 1 206 ? 22.747 -13.545 -21.825 1.00 97.12 206 ILE A O 1
ATOM 1513 N N . ALA A 1 207 ? 20.875 -13.885 -23.003 1.00 97.06 207 ALA A N 1
ATOM 1514 C CA . ALA A 1 207 ? 21.489 -13.717 -24.314 1.00 97.06 207 ALA A CA 1
ATOM 1515 C C . ALA A 1 207 ? 21.923 -12.258 -24.531 1.00 97.06 207 ALA A C 1
ATOM 1517 O O . ALA A 1 207 ? 21.094 -11.369 -24.745 1.00 97.06 207 ALA A O 1
ATOM 1518 N N . ARG A 1 208 ? 23.241 -12.024 -24.515 1.00 96.44 208 ARG A N 1
ATOM 1519 C CA . ARG A 1 208 ? 23.847 -10.687 -24.623 1.00 96.44 208 ARG A CA 1
ATOM 1520 C C . ARG A 1 208 ? 23.314 -9.846 -25.796 1.00 96.44 208 ARG A C 1
ATOM 1522 O O . ARG A 1 208 ? 22.946 -8.708 -25.527 1.00 96.44 208 ARG A O 1
ATOM 1529 N N . PRO A 1 209 ? 23.203 -10.346 -27.046 1.00 96.69 209 PRO A N 1
ATOM 1530 C CA . PRO A 1 209 ? 22.754 -9.503 -28.158 1.00 96.69 209 PRO A CA 1
ATOM 1531 C C . PRO A 1 209 ? 21.333 -8.959 -27.968 1.00 96.69 209 PRO A C 1
ATOM 1533 O O . PRO A 1 209 ? 21.086 -7.776 -28.181 1.00 96.69 209 PRO A O 1
ATOM 1536 N N . ALA A 1 210 ? 20.404 -9.806 -27.513 1.00 95.50 210 ALA A N 1
ATOM 1537 C CA . ALA A 1 210 ? 19.024 -9.402 -27.251 1.00 95.50 210 ALA A CA 1
ATOM 1538 C C . ALA A 1 210 ? 18.930 -8.448 -26.050 1.00 95.50 210 ALA A C 1
ATOM 1540 O O . ALA A 1 210 ? 18.159 -7.491 -26.074 1.00 95.50 210 ALA A O 1
ATOM 1541 N N . PHE A 1 211 ? 19.748 -8.680 -25.020 1.00 96.75 211 PHE A N 1
ATOM 1542 C CA . PHE A 1 211 ? 19.845 -7.791 -23.869 1.00 96.75 211 PHE A CA 1
ATOM 1543 C C . PHE A 1 211 ? 20.367 -6.406 -24.255 1.00 96.75 211 PHE A C 1
ATOM 1545 O O . PHE A 1 211 ? 19.749 -5.410 -23.904 1.00 96.75 211 PHE A O 1
ATOM 1552 N N . GLU A 1 212 ? 21.477 -6.322 -24.989 1.00 96.50 212 GLU A N 1
ATOM 1553 C CA . GLU A 1 212 ? 22.100 -5.050 -25.373 1.00 96.50 212 GLU A CA 1
ATOM 1554 C C . GLU A 1 212 ? 21.214 -4.223 -26.312 1.00 96.50 212 GLU A C 1
ATOM 1556 O O . GLU A 1 212 ? 21.212 -2.997 -26.195 1.00 96.50 212 GLU A O 1
ATOM 1561 N N . ALA A 1 213 ? 20.422 -4.879 -27.169 1.00 96.81 213 ALA A N 1
ATOM 1562 C CA . ALA A 1 213 ? 19.467 -4.235 -28.070 1.00 96.81 213 ALA A CA 1
ATOM 1563 C C . ALA A 1 213 ? 18.215 -3.672 -27.366 1.00 96.81 213 ALA A C 1
ATOM 1565 O O . ALA A 1 213 ? 17.498 -2.857 -27.951 1.00 96.81 213 ALA A O 1
ATOM 1566 N N . ALA A 1 214 ? 17.922 -4.097 -26.134 1.00 97.38 214 ALA A N 1
ATOM 1567 C CA . ALA A 1 214 ? 16.748 -3.638 -25.402 1.00 97.38 214 ALA A CA 1
ATOM 1568 C C . ALA A 1 214 ? 16.942 -2.226 -24.808 1.00 97.38 214 ALA A C 1
ATOM 1570 O O . ALA A 1 214 ? 18.060 -1.858 -24.430 1.00 97.38 214 ALA A O 1
ATOM 1571 N N . PRO A 1 215 ? 15.857 -1.439 -24.643 1.00 97.69 215 PRO A N 1
ATOM 1572 C CA . PRO A 1 215 ? 15.918 -0.153 -23.952 1.00 97.69 215 PRO A CA 1
ATOM 1573 C C . PRO A 1 215 ? 16.485 -0.284 -22.535 1.00 97.69 215 PRO A C 1
ATOM 1575 O O . PRO A 1 215 ? 16.223 -1.268 -21.841 1.00 97.69 215 PRO A O 1
ATOM 1578 N N . GLU A 1 216 ? 17.215 0.736 -22.077 1.00 96.94 216 GLU A N 1
ATOM 1579 C CA . GLU A 1 216 ? 17.931 0.702 -20.796 1.00 96.94 216 GLU A CA 1
ATOM 1580 C C . GLU A 1 216 ? 17.038 0.335 -19.605 1.00 96.94 216 GLU A C 1
ATOM 1582 O O . GLU A 1 216 ? 17.384 -0.562 -18.839 1.00 96.94 216 GLU A O 1
ATOM 1587 N N . GLU A 1 217 ? 15.858 0.948 -19.498 1.00 96.25 217 GLU A N 1
ATOM 1588 C CA . GLU A 1 217 ? 14.892 0.656 -18.433 1.00 96.25 217 GLU A CA 1
ATOM 1589 C C . GLU A 1 217 ? 14.485 -0.829 -18.410 1.00 96.25 217 GLU A C 1
ATOM 1591 O O . GLU A 1 217 ? 14.389 -1.441 -17.347 1.00 96.25 217 GLU A O 1
ATOM 1596 N N . ILE A 1 218 ? 14.304 -1.448 -19.581 1.00 97.81 218 ILE A N 1
ATOM 1597 C CA . ILE A 1 218 ? 13.933 -2.864 -19.694 1.00 97.81 218 ILE A CA 1
ATOM 1598 C C . ILE A 1 218 ? 15.094 -3.766 -19.268 1.00 97.81 218 ILE A C 1
ATOM 1600 O O . ILE A 1 218 ? 14.870 -4.761 -18.576 1.00 97.81 218 ILE A O 1
ATOM 1604 N N . ARG A 1 219 ? 16.333 -3.395 -19.618 1.00 97.56 219 ARG A N 1
ATOM 1605 C CA . ARG A 1 219 ? 17.550 -4.098 -19.183 1.00 97.56 219 ARG A CA 1
ATOM 1606 C C . ARG A 1 219 ? 17.697 -4.072 -17.664 1.00 97.56 219 ARG A C 1
ATOM 1608 O O . ARG A 1 219 ? 17.890 -5.121 -17.052 1.00 97.56 219 ARG A O 1
ATOM 1615 N N . LEU A 1 220 ? 17.563 -2.896 -17.050 1.00 96.19 220 LEU A N 1
ATOM 1616 C CA . LEU A 1 220 ? 17.671 -2.724 -15.598 1.00 96.19 220 LEU A CA 1
ATOM 1617 C C . LEU A 1 220 ? 16.582 -3.503 -14.852 1.00 96.19 220 LEU A C 1
ATOM 1619 O O . LEU A 1 220 ? 16.876 -4.184 -13.867 1.00 96.19 220 LEU A O 1
ATOM 1623 N N . ARG A 1 221 ? 15.341 -3.475 -15.353 1.00 96.12 221 ARG A N 1
ATOM 1624 C CA . ARG A 1 221 ? 14.241 -4.284 -14.810 1.00 96.12 221 ARG A CA 1
ATOM 1625 C C . ARG A 1 221 ? 14.531 -5.773 -14.907 1.00 96.12 221 ARG A C 1
ATOM 1627 O O . ARG A 1 221 ? 14.382 -6.476 -13.909 1.00 96.12 221 ARG A O 1
ATOM 1634 N N . LEU A 1 222 ? 14.978 -6.252 -16.068 1.00 96.69 222 LEU A N 1
ATOM 1635 C CA . LEU A 1 222 ? 15.305 -7.663 -16.258 1.00 96.69 222 LEU A CA 1
ATOM 1636 C C . LEU A 1 222 ? 16.385 -8.123 -15.273 1.00 96.69 222 LEU A C 1
ATOM 1638 O O . LEU A 1 222 ? 16.207 -9.148 -14.620 1.00 96.69 222 LEU A O 1
ATOM 1642 N N . LEU A 1 223 ? 17.456 -7.338 -15.107 1.00 95.75 223 LEU A N 1
ATOM 1643 C CA . LEU A 1 223 ? 18.502 -7.624 -14.123 1.00 95.75 223 LEU A CA 1
ATOM 1644 C C . LEU A 1 223 ? 17.950 -7.642 -12.692 1.00 95.75 223 LEU A C 1
ATOM 1646 O O . LEU A 1 223 ? 18.242 -8.566 -11.937 1.00 95.75 223 LEU A O 1
ATOM 1650 N N . SER A 1 224 ? 17.115 -6.667 -12.320 1.00 94.12 224 SER A N 1
ATOM 1651 C CA . SER A 1 224 ? 16.493 -6.629 -10.991 1.00 94.12 224 SER A CA 1
ATOM 1652 C C . SER A 1 224 ? 15.631 -7.867 -10.716 1.00 94.12 224 SER A C 1
ATOM 1654 O O . SER A 1 224 ? 15.691 -8.429 -9.621 1.00 94.12 224 SER A O 1
ATOM 1656 N N . HIS A 1 225 ? 14.857 -8.322 -11.705 1.00 92.75 225 HIS A N 1
ATOM 1657 C CA . HIS A 1 225 ? 14.060 -9.543 -11.601 1.00 92.75 225 HIS A CA 1
ATOM 1658 C C . HIS A 1 225 ? 14.920 -10.807 -11.539 1.00 92.75 225 HIS A C 1
ATOM 1660 O O . HIS A 1 225 ? 14.622 -11.678 -10.729 1.00 92.75 225 HIS A O 1
ATOM 1666 N N . ALA A 1 226 ? 15.985 -10.893 -12.340 1.00 92.25 226 ALA A N 1
ATOM 1667 C CA . ALA A 1 226 ? 16.906 -12.026 -12.327 1.00 92.25 226 ALA A CA 1
ATOM 1668 C C . ALA A 1 226 ? 17.594 -12.173 -10.961 1.00 92.25 226 ALA A C 1
ATOM 1670 O O . ALA A 1 226 ? 17.590 -13.261 -10.395 1.00 92.25 226 ALA A O 1
ATOM 1671 N N . VAL A 1 227 ? 18.091 -11.074 -10.380 1.00 92.69 227 VAL A N 1
ATOM 1672 C CA . VAL A 1 227 ? 18.698 -11.091 -9.038 1.00 92.69 227 VAL A CA 1
ATOM 1673 C C . VAL A 1 227 ? 17.697 -11.583 -7.993 1.00 92.69 227 VAL A C 1
ATOM 1675 O O . VAL A 1 227 ? 18.015 -12.492 -7.241 1.00 92.69 227 VAL A O 1
ATOM 1678 N N . ARG A 1 228 ? 16.466 -11.053 -7.994 1.00 87.88 228 ARG A N 1
ATOM 1679 C CA . ARG A 1 228 ? 15.395 -11.477 -7.069 1.00 87.88 228 ARG A CA 1
ATOM 1680 C C . ARG A 1 228 ? 14.924 -12.917 -7.257 1.00 87.88 228 ARG A C 1
ATOM 1682 O O . ARG A 1 228 ? 14.200 -13.414 -6.408 1.00 87.88 228 ARG A O 1
ATOM 1689 N N . TRP A 1 229 ? 15.209 -13.527 -8.402 1.00 85.94 229 TRP A N 1
ATOM 1690 C CA . TRP A 1 229 ? 14.866 -14.921 -8.655 1.00 85.94 229 TRP A CA 1
ATOM 1691 C C . TRP A 1 229 ? 15.929 -15.863 -8.080 1.00 85.94 229 TRP A C 1
ATOM 1693 O O . TRP A 1 229 ? 15.582 -16.930 -7.585 1.00 85.94 229 TRP A O 1
ATOM 1703 N N . VAL A 1 230 ? 17.203 -15.455 -8.120 1.00 85.19 230 VAL A N 1
ATOM 1704 C CA . VAL A 1 230 ? 18.333 -16.232 -7.581 1.00 85.19 230 VAL A CA 1
ATOM 1705 C C . VAL A 1 230 ? 18.454 -16.094 -6.053 1.00 85.19 230 VAL A C 1
ATOM 1707 O O . VAL A 1 230 ? 18.931 -17.020 -5.400 1.00 85.19 230 VAL A O 1
ATOM 1710 N N . THR A 1 231 ? 18.042 -14.954 -5.481 1.00 70.62 231 THR A N 1
ATOM 1711 C CA . THR A 1 231 ? 18.084 -14.663 -4.029 1.00 70.62 231 THR A CA 1
ATOM 1712 C C . THR A 1 231 ? 16.757 -14.918 -3.334 1.00 70.62 231 THR A C 1
ATOM 1714 O O . THR A 1 231 ? 16.774 -15.504 -2.232 1.00 70.62 231 THR A O 1
#

Secondary structure (DSSP, 8-state):
--PPP-EEEEEE-S-STTHHHHHHHHHHHHHHTT-EEEEEE-----S-S-HHHHHHHHHHHHHHHHHHHTT--EEE----HHHHHHHHHHHHHTT--HHHHT---SEEEETTEEEE-TTTTS-HHHHHHHHHHTT------GGGG-TTSHHHHHHHHHHHHGGGT-SHHHHHHHHHHHHHHHHHHHHHHHHHHHHHEEEETTEEEE-HHHHHHS-HHHHHHHHHHHHHHH-

Radius of gyration: 21.21 Å; chains: 1; bounding box: 51×50×56 Å

pLDDT: mean 91.91, std 7.38, range [46.09, 97.88]

Sequence (231 aa):
TGGPDLAAVTVDHGLRPEAAGEARSVAALCARLGVSHTICRWDGWDGTGNLPDQARRARQNLIAGWASGLGIGAVALAHTRDDQAETVLLRLARGSGVDGLSGMAPRRHALGIDWLRPLLQASREELRDVLVRRGVGWSEDPTNADDSYDRVKARKALAVLAPLGLDAAGLAGTAAHMARARAALDMATADLARSACRIEAGDVIIARPAFEAAPEEIRLRLLSHAVRWVT